Protein AF-A0A0Q9ESJ7-F1 (afdb_monomer)

Nearest PDB structures (foldseek):
  8i7o-assembly1_C7  TM=2.582E-01  e=8.173E+00  Mus musculus
  8at4-assembly1_G  TM=1.874E-01  e=4.364E+00  Xenopus laevis

Foldseek 3Di:
DFDFDADPPDPGDGDGPVVVVVVVVVLVVQLVLLVVLLVQLLVLLVLVPDDPVSNCVVCVVVPHGSPDPVSVLSVLSSVCSVLCVVLSSLAASDSVQSSLCSLDDSVLSVVCSVVSVRHRPDDSVSVCVSNVVRVVPPDDDDDDDDPDDPDDPPPPDDPPDPDDDDDDDDDPVRLVVVLVVVVVCVVVVHDDDDDPVNVCVNPVVPPVPPPD

pLDDT: mean 75.73, std 21.81, range [30.33, 98.44]

Structure (mmCIF, N/CA/C/O backbone):
data_AF-A0A0Q9ESJ7-F1
#
_entry.id   AF-A0A0Q9ESJ7-F1
#
loop_
_atom_site.group_PDB
_atom_site.id
_atom_site.type_symbol
_atom_site.label_atom_id
_atom_site.label_alt_id
_atom_site.label_comp_id
_atom_site.label_asym_id
_atom_site.label_entity_id
_atom_site.label_seq_id
_atom_site.pdbx_PDB_ins_code
_atom_site.Cartn_x
_atom_site.Cartn_y
_atom_site.Cartn_z
_atom_site.occupancy
_atom_site.B_iso_or_equiv
_atom_site.auth_seq_id
_atom_site.auth_comp_id
_atom_site.auth_asym_id
_atom_site.auth_atom_id
_atom_site.pdbx_PDB_model_num
ATOM 1 N N . MET A 1 1 ? 34.774 -22.155 -14.862 1.00 40.00 1 MET A N 1
ATOM 2 C CA . MET A 1 1 ? 34.302 -21.162 -15.851 1.00 40.00 1 MET A CA 1
ATOM 3 C C . MET A 1 1 ? 32.988 -20.607 -15.332 1.00 40.00 1 MET A C 1
ATOM 5 O O . MET A 1 1 ? 32.082 -21.403 -15.127 1.00 40.00 1 MET A O 1
ATOM 9 N N . LYS A 1 2 ? 32.898 -19.306 -15.019 1.00 46.47 2 LYS A N 1
ATOM 10 C CA . LYS A 1 2 ? 31.610 -18.681 -14.674 1.00 46.47 2 LYS A CA 1
ATOM 11 C C . LYS A 1 2 ? 30.814 -18.506 -15.967 1.00 46.47 2 LYS A C 1
ATOM 13 O O . LYS A 1 2 ? 31.358 -17.982 -16.935 1.00 46.47 2 LYS A O 1
ATOM 18 N N . ALA A 1 3 ? 29.578 -18.996 -15.993 1.00 47.06 3 ALA A N 1
ATOM 19 C CA . ALA A 1 3 ? 28.685 -18.802 -17.127 1.00 47.06 3 ALA A CA 1
ATOM 20 C C . ALA A 1 3 ? 28.380 -17.303 -17.275 1.00 47.06 3 ALA A C 1
ATOM 22 O O . ALA A 1 3 ? 28.077 -16.626 -16.293 1.00 47.06 3 ALA A O 1
ATOM 23 N N . VAL A 1 4 ? 28.507 -16.784 -18.493 1.00 45.97 4 VAL A N 1
ATOM 24 C CA . VAL A 1 4 ? 28.136 -15.411 -18.848 1.00 45.97 4 VAL A CA 1
ATOM 25 C C . VAL A 1 4 ? 26.829 -15.503 -19.622 1.00 45.97 4 VAL A C 1
ATOM 27 O O . VAL A 1 4 ? 26.758 -16.235 -20.609 1.00 45.97 4 VAL A O 1
ATOM 30 N N . ILE A 1 5 ? 25.788 -14.822 -19.145 1.00 56.81 5 ILE A N 1
ATOM 31 C CA . ILE A 1 5 ? 24.462 -14.824 -19.769 1.00 56.81 5 ILE A CA 1
ATOM 32 C C . ILE A 1 5 ? 24.303 -13.498 -20.512 1.00 56.81 5 ILE A C 1
ATOM 34 O O . ILE A 1 5 ? 24.439 -12.432 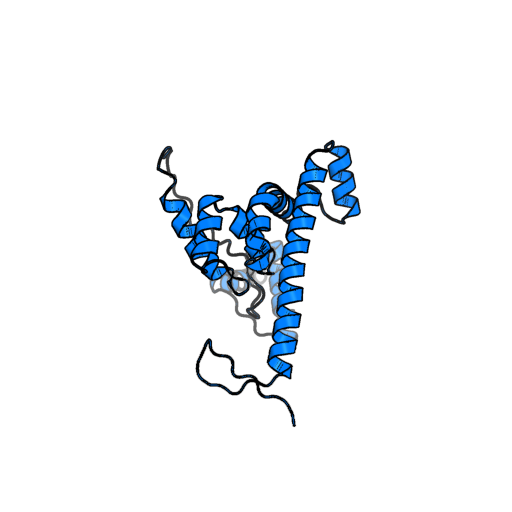-19.919 1.00 56.81 5 ILE A O 1
ATOM 38 N N . ILE A 1 6 ? 24.028 -13.562 -21.815 1.00 52.62 6 ILE A N 1
ATOM 39 C CA . ILE A 1 6 ? 23.774 -12.377 -22.641 1.00 52.62 6 ILE A CA 1
ATOM 40 C C . ILE A 1 6 ? 22.309 -11.972 -22.434 1.00 52.62 6 ILE A C 1
ATOM 42 O O . ILE A 1 6 ? 21.405 -12.706 -22.829 1.00 52.62 6 ILE A O 1
ATOM 46 N N . ASN A 1 7 ? 22.070 -10.821 -21.801 1.00 45.56 7 ASN A N 1
ATOM 47 C CA . ASN A 1 7 ? 20.733 -10.242 -21.677 1.00 45.56 7 ASN A CA 1
ATOM 48 C C . ASN A 1 7 ? 20.370 -9.539 -22.995 1.00 45.56 7 ASN A C 1
ATOM 50 O O . ASN A 1 7 ? 21.020 -8.576 -23.384 1.00 45.56 7 ASN A O 1
ATOM 54 N N . THR A 1 8 ? 19.360 -10.029 -23.712 1.00 45.97 8 THR A N 1
ATOM 55 C CA . THR A 1 8 ? 19.035 -9.571 -25.075 1.00 45.97 8 THR A CA 1
ATOM 56 C C . THR A 1 8 ? 18.075 -8.374 -25.145 1.00 45.97 8 THR A C 1
ATOM 58 O O . THR A 1 8 ? 17.588 -8.079 -26.232 1.00 45.97 8 THR A O 1
ATOM 61 N N . SER A 1 9 ? 17.774 -7.685 -24.036 1.00 54.97 9 SER A N 1
ATOM 62 C CA . SER A 1 9 ? 16.740 -6.624 -24.020 1.00 54.97 9 SER A CA 1
ATOM 63 C C . SER A 1 9 ? 17.242 -5.180 -23.895 1.00 54.97 9 SER A C 1
ATOM 65 O O . SER A 1 9 ? 16.449 -4.257 -24.047 1.00 54.97 9 SER A O 1
ATOM 67 N N . THR A 1 10 ? 18.534 -4.949 -23.686 1.00 47.38 10 THR A N 1
ATOM 68 C CA . THR A 1 10 ? 19.149 -3.607 -23.697 1.00 47.38 10 THR A CA 1
ATOM 69 C C . THR A 1 10 ? 20.640 -3.796 -23.933 1.00 47.38 10 THR A C 1
ATOM 71 O O . THR A 1 10 ? 21.163 -4.796 -23.457 1.00 47.38 10 THR A O 1
ATOM 74 N N . ASP A 1 11 ? 21.257 -2.898 -24.707 1.00 48.28 11 ASP A N 1
ATOM 75 C CA . ASP A 1 11 ? 22.658 -2.882 -25.162 1.00 48.28 11 ASP A CA 1
ATOM 76 C C . ASP A 1 11 ? 23.611 -3.905 -24.526 1.00 48.28 11 ASP A C 1
ATOM 78 O O . ASP A 1 11 ? 23.730 -3.994 -23.311 1.00 48.28 11 ASP A O 1
ATOM 82 N N . SER A 1 12 ? 24.321 -4.628 -25.399 1.00 50.16 12 SER A N 1
ATOM 83 C CA . SER A 1 12 ? 25.280 -5.713 -25.151 1.00 50.16 12 SER A CA 1
ATOM 84 C C . SER A 1 12 ? 26.315 -5.430 -24.043 1.00 50.16 12 SER A C 1
ATOM 86 O O . SER A 1 12 ? 27.505 -5.260 -24.311 1.00 50.16 12 SER A O 1
ATOM 88 N N . GLU A 1 13 ? 25.879 -5.454 -22.790 1.00 62.84 13 GLU A N 1
ATOM 89 C CA . GLU A 1 13 ? 26.706 -5.387 -21.594 1.00 62.84 13 GLU A CA 1
ATOM 90 C C . GLU A 1 13 ? 26.792 -6.800 -21.003 1.00 62.84 13 GLU A C 1
ATOM 92 O O . GLU A 1 13 ? 25.785 -7.477 -20.779 1.00 62.84 13 GLU A O 1
ATOM 97 N N . LEU A 1 14 ? 28.014 -7.303 -20.817 1.00 64.25 14 LEU A N 1
ATOM 98 C CA . LEU A 1 14 ? 28.247 -8.636 -20.264 1.00 64.25 14 LEU A CA 1
ATOM 99 C C . LEU A 1 14 ? 27.904 -8.620 -18.768 1.00 64.25 14 LEU A C 1
ATOM 101 O O . LEU A 1 14 ? 28.751 -8.313 -17.930 1.00 64.25 14 LEU A O 1
ATOM 105 N N . VAL A 1 15 ? 26.658 -8.946 -18.430 1.00 75.56 15 VAL A N 1
ATOM 106 C CA . VAL A 1 15 ? 26.200 -9.060 -17.040 1.00 75.56 15 VAL A CA 1
ATOM 107 C C . VAL A 1 15 ? 26.587 -10.435 -16.485 1.00 75.56 15 VAL A C 1
ATOM 109 O O . VAL A 1 15 ? 26.436 -11.464 -17.148 1.00 75.56 15 VAL A O 1
ATOM 112 N N . SER A 1 16 ? 27.121 -10.480 -15.261 1.00 88.19 16 SER A N 1
ATOM 113 C CA . SER A 1 16 ? 27.465 -11.752 -14.616 1.00 88.19 16 SER A CA 1
ATOM 114 C C . SER A 1 16 ? 26.204 -12.551 -14.264 1.00 88.19 16 SER A C 1
ATOM 116 O O . SER A 1 16 ? 25.179 -11.975 -13.895 1.00 88.19 16 SER A O 1
ATOM 118 N N . ALA A 1 17 ? 26.279 -13.886 -14.334 1.00 87.94 17 ALA A N 1
ATOM 119 C CA . ALA A 1 17 ? 25.164 -14.751 -13.934 1.00 87.94 17 ALA A CA 1
ATOM 120 C C . ALA A 1 17 ? 24.699 -14.473 -12.492 1.00 87.94 17 ALA A C 1
ATOM 122 O O . ALA A 1 17 ? 23.499 -14.419 -12.244 1.00 87.94 17 ALA A O 1
ATOM 123 N N . ASP A 1 18 ? 25.641 -14.192 -11.585 1.00 89.19 18 ASP A N 1
ATOM 124 C CA . ASP A 1 18 ? 25.361 -13.854 -10.185 1.00 89.19 18 ASP A CA 1
ATOM 125 C C . ASP A 1 18 ? 24.462 -12.602 -10.066 1.00 89.19 18 ASP A C 1
ATOM 127 O O . ASP A 1 18 ? 23.536 -12.569 -9.260 1.00 89.19 18 ASP A O 1
ATOM 131 N N . VAL A 1 19 ? 24.691 -11.568 -10.890 1.00 88.31 19 VAL A N 1
ATOM 132 C CA . VAL A 1 19 ? 23.865 -10.344 -10.884 1.00 88.31 19 VAL A CA 1
ATOM 133 C C . VAL A 1 19 ? 22.456 -10.625 -11.403 1.00 88.31 19 VAL A C 1
ATOM 135 O O . VAL A 1 19 ? 21.489 -10.099 -10.854 1.00 88.31 19 VAL A O 1
ATOM 138 N N . VAL A 1 20 ? 22.324 -11.470 -12.430 1.00 89.25 20 VAL A N 1
ATOM 139 C CA . VAL A 1 20 ? 21.013 -11.880 -12.959 1.00 89.25 20 VAL A CA 1
ATOM 140 C C . VAL A 1 20 ? 20.228 -12.672 -11.909 1.00 89.25 20 VAL A C 1
ATOM 142 O O . VAL A 1 20 ? 19.049 -12.397 -11.693 1.00 89.25 20 VAL A O 1
ATOM 145 N N . GLU A 1 21 ? 20.875 -13.615 -11.222 1.00 92.25 21 GLU A N 1
ATOM 146 C CA . GLU A 1 21 ? 20.255 -14.422 -10.166 1.00 92.25 21 GLU A CA 1
ATOM 147 C C . GLU A 1 21 ? 19.770 -13.554 -8.996 1.00 92.25 21 GLU A C 1
ATOM 149 O O . GLU A 1 21 ? 18.589 -13.597 -8.646 1.00 92.25 21 GLU A O 1
ATOM 154 N N . LEU A 1 22 ? 20.639 -12.690 -8.466 1.00 92.75 22 LEU A N 1
ATOM 155 C CA . LEU A 1 22 ? 20.295 -11.776 -7.372 1.00 92.75 22 LEU A CA 1
ATOM 156 C C . LEU A 1 22 ? 19.196 -10.780 -7.767 1.00 92.75 22 LEU A C 1
ATOM 158 O O . LEU A 1 22 ? 18.330 -10.453 -6.955 1.00 92.75 22 LEU A O 1
ATOM 162 N N . SER A 1 23 ? 19.194 -10.303 -9.016 1.00 90.62 23 SER A N 1
ATOM 163 C CA . SER A 1 23 ? 18.134 -9.423 -9.521 1.00 90.62 23 SER A CA 1
ATOM 164 C C . SER A 1 23 ? 16.779 -10.135 -9.555 1.00 90.62 23 SER A C 1
ATOM 166 O O . SER A 1 23 ? 15.773 -9.578 -9.111 1.00 90.62 23 SER A O 1
ATOM 168 N N . ASN A 1 24 ? 16.747 -11.387 -10.017 1.00 91.19 24 ASN A N 1
ATOM 169 C CA . ASN A 1 24 ? 15.529 -12.196 -10.036 1.00 91.19 24 ASN A CA 1
ATOM 170 C C . ASN A 1 24 ? 15.014 -12.493 -8.621 1.00 91.19 24 ASN A C 1
ATOM 172 O O . ASN A 1 24 ? 13.808 -12.405 -8.367 1.00 91.19 24 ASN A O 1
ATOM 176 N N . GLU A 1 25 ? 15.916 -12.800 -7.688 1.00 94.44 25 GLU A N 1
ATOM 177 C CA . GLU A 1 25 ? 15.570 -13.008 -6.282 1.00 94.44 25 GLU A CA 1
ATOM 178 C C . GLU A 1 25 ? 14.970 -11.735 -5.663 1.00 94.44 25 GLU A C 1
ATOM 180 O O . GLU A 1 25 ? 13.888 -11.775 -5.066 1.00 94.44 25 GLU A O 1
ATOM 185 N N . PHE A 1 26 ? 15.602 -10.580 -5.885 1.00 93.69 26 PHE A N 1
ATOM 186 C CA . PHE A 1 26 ? 15.086 -9.291 -5.427 1.00 93.69 26 PHE A CA 1
ATOM 187 C C . PHE A 1 26 ? 13.689 -8.995 -5.990 1.00 93.69 26 PHE A C 1
ATOM 189 O O . PHE A 1 26 ? 12.777 -8.644 -5.237 1.00 93.69 26 PHE A O 1
ATOM 196 N N . ASN A 1 27 ? 13.494 -9.175 -7.299 1.00 91.19 27 ASN A N 1
ATOM 197 C CA . ASN A 1 27 ? 12.206 -8.935 -7.953 1.00 91.19 27 ASN A CA 1
ATOM 198 C C . ASN A 1 27 ? 11.109 -9.867 -7.415 1.00 91.19 27 ASN A C 1
ATOM 200 O O . ASN A 1 27 ? 9.973 -9.434 -7.217 1.00 91.19 27 ASN A O 1
ATOM 204 N N . THR A 1 28 ? 11.459 -11.109 -7.072 1.00 94.00 28 THR A N 1
ATOM 205 C CA . THR A 1 28 ? 10.540 -12.049 -6.414 1.00 94.00 28 THR A CA 1
ATOM 206 C C . THR A 1 28 ? 10.087 -11.527 -5.048 1.00 94.00 28 THR A C 1
ATOM 208 O O . THR A 1 28 ? 8.900 -11.579 -4.718 1.00 94.00 28 THR A O 1
ATOM 211 N N . PHE A 1 29 ? 11.000 -10.990 -4.233 1.00 95.62 29 PHE A N 1
ATOM 212 C CA . PHE A 1 29 ? 10.633 -10.386 -2.947 1.00 95.62 29 PHE A CA 1
ATOM 213 C C . PHE A 1 29 ? 9.827 -9.094 -3.107 1.00 95.62 29 PHE A C 1
ATOM 215 O O . PHE A 1 29 ? 8.902 -8.847 -2.327 1.00 95.62 29 PHE A O 1
ATOM 222 N N . ALA A 1 30 ? 10.126 -8.290 -4.127 1.00 93.31 30 ALA A N 1
ATOM 223 C CA . ALA A 1 30 ? 9.351 -7.098 -4.447 1.00 93.31 30 ALA A CA 1
ATOM 224 C C . ALA A 1 30 ? 7.894 -7.454 -4.794 1.00 93.31 30 ALA A C 1
ATOM 226 O O . ALA A 1 30 ? 6.973 -6.850 -4.239 1.00 93.31 30 ALA A O 1
ATOM 227 N N . GLN A 1 31 ? 7.677 -8.487 -5.614 1.00 94.06 31 GLN A N 1
ATOM 228 C CA . GLN A 1 31 ? 6.340 -8.997 -5.927 1.00 94.06 31 GLN A CA 1
ATOM 229 C C . GLN A 1 31 ? 5.619 -9.511 -4.671 1.00 94.06 31 GLN A C 1
ATOM 231 O O . GLN A 1 31 ? 4.498 -9.089 -4.385 1.00 94.06 31 GLN A O 1
ATOM 236 N N . LYS A 1 32 ? 6.278 -10.348 -3.856 1.00 96.31 32 LYS A N 1
ATOM 237 C CA . LYS A 1 32 ? 5.712 -10.842 -2.583 1.00 96.31 32 LYS A CA 1
ATOM 238 C C . LYS A 1 32 ? 5.341 -9.707 -1.628 1.00 96.31 32 LYS A C 1
ATOM 240 O O . LYS A 1 32 ? 4.375 -9.812 -0.869 1.00 96.31 32 LYS A O 1
ATOM 245 N N . THR A 1 33 ? 6.094 -8.610 -1.657 1.00 96.62 33 THR A N 1
ATOM 246 C CA . THR A 1 33 ? 5.781 -7.406 -0.881 1.00 96.62 33 THR A CA 1
ATOM 247 C C . THR A 1 33 ? 4.480 -6.771 -1.369 1.00 96.62 33 THR A C 1
ATOM 249 O O . THR A 1 33 ? 3.614 -6.465 -0.548 1.00 96.62 33 THR A O 1
ATOM 252 N N . ALA A 1 34 ? 4.296 -6.629 -2.686 1.00 96.25 34 ALA A N 1
ATOM 253 C CA . ALA A 1 34 ? 3.046 -6.130 -3.257 1.00 96.25 34 ALA A CA 1
ATOM 254 C C . ALA A 1 34 ? 1.853 -7.035 -2.893 1.00 96.25 34 ALA A C 1
ATOM 256 O O . ALA A 1 34 ? 0.843 -6.536 -2.394 1.00 96.25 34 ALA A O 1
ATOM 257 N N . GLU A 1 35 ? 1.993 -8.357 -3.036 1.00 97.25 35 GLU A N 1
ATOM 258 C CA . GLU A 1 35 ? 0.989 -9.352 -2.616 1.00 97.25 35 GLU A CA 1
ATOM 259 C C . GLU A 1 35 ? 0.609 -9.197 -1.139 1.00 97.25 35 GLU A C 1
ATOM 261 O O . GLU A 1 35 ? -0.573 -9.143 -0.788 1.00 97.25 35 GLU A O 1
ATOM 266 N N . SER A 1 36 ? 1.611 -9.059 -0.270 1.00 98.00 36 SER A N 1
ATOM 267 C CA . SER A 1 36 ? 1.410 -8.895 1.171 1.00 98.00 36 SER A CA 1
ATOM 268 C C . SER A 1 36 ? 0.658 -7.605 1.496 1.00 98.00 36 SER A C 1
ATOM 270 O O . SER A 1 36 ? -0.265 -7.618 2.310 1.00 98.00 36 SER A O 1
ATOM 272 N N . ILE A 1 37 ? 0.984 -6.496 0.825 1.00 97.88 37 ILE A N 1
ATOM 273 C CA . ILE A 1 37 ? 0.274 -5.220 0.988 1.00 97.88 37 ILE A CA 1
ATOM 274 C C . ILE A 1 37 ? -1.194 -5.355 0.565 1.00 97.88 37 ILE A C 1
ATOM 276 O O . ILE A 1 37 ? -2.084 -4.881 1.278 1.00 97.88 37 ILE A O 1
ATOM 280 N N . LEU A 1 38 ? -1.469 -6.027 -0.559 1.00 98.12 38 LEU A N 1
ATOM 281 C CA . LEU A 1 38 ? -2.839 -6.298 -1.001 1.00 98.12 38 LEU A CA 1
ATOM 282 C C . LEU A 1 38 ? -3.599 -7.154 0.023 1.00 98.12 38 LEU A C 1
ATOM 284 O O . LEU A 1 38 ? -4.737 -6.829 0.370 1.00 98.12 38 LEU A O 1
ATOM 288 N N . ALA A 1 39 ? -2.972 -8.206 0.553 1.00 98.19 39 ALA A N 1
ATOM 289 C CA . ALA A 1 39 ? -3.564 -9.085 1.561 1.00 98.19 39 ALA A CA 1
ATOM 290 C C . ALA A 1 39 ? -3.842 -8.358 2.890 1.00 98.19 39 ALA A C 1
ATOM 292 O O . ALA A 1 39 ? -4.907 -8.542 3.490 1.00 98.19 39 ALA A O 1
ATOM 293 N N . MET A 1 40 ? -2.934 -7.481 3.330 1.00 98.00 40 MET A N 1
ATOM 294 C CA . MET A 1 40 ? -3.157 -6.596 4.477 1.00 98.00 40 MET A CA 1
ATOM 295 C C . MET A 1 40 ? -4.363 -5.684 4.237 1.00 98.00 40 MET A C 1
ATOM 297 O O . MET A 1 40 ? -5.249 -5.597 5.088 1.00 98.00 40 MET A O 1
ATOM 301 N N . GLY A 1 41 ? -4.439 -5.050 3.063 1.00 98.00 41 GLY A N 1
ATOM 302 C CA . GLY A 1 41 ? -5.573 -4.208 2.687 1.00 98.00 41 GLY A CA 1
ATOM 303 C C . GLY A 1 41 ? -6.897 -4.972 2.699 1.00 98.00 41 GLY A C 1
ATOM 304 O O . GLY A 1 41 ? -7.871 -4.526 3.309 1.00 98.00 41 GLY A O 1
ATOM 305 N N . LEU A 1 42 ? -6.929 -6.164 2.096 1.00 98.31 42 LEU A N 1
ATOM 306 C CA . LEU A 1 42 ? -8.102 -7.041 2.094 1.00 98.31 42 LEU A CA 1
ATOM 307 C C . LEU A 1 42 ? -8.523 -7.434 3.516 1.00 98.31 42 LEU A C 1
ATOM 309 O O . LEU A 1 42 ? -9.715 -7.459 3.820 1.00 98.31 42 LEU A O 1
ATOM 313 N N . THR A 1 43 ? -7.562 -7.710 4.397 1.00 98.44 43 THR A N 1
ATOM 314 C CA . THR A 1 43 ? -7.823 -8.035 5.807 1.00 98.44 43 THR A CA 1
ATOM 315 C C . THR A 1 43 ? -8.485 -6.865 6.530 1.00 98.44 43 THR A C 1
ATOM 317 O O . THR A 1 43 ? -9.512 -7.056 7.179 1.00 98.44 43 THR A O 1
ATOM 320 N N . VAL A 1 44 ? -7.978 -5.640 6.349 1.00 98.19 44 VAL A N 1
ATOM 321 C CA . VAL A 1 44 ? -8.599 -4.425 6.907 1.00 98.19 44 VAL A CA 1
ATOM 322 C C . VAL A 1 44 ? -10.007 -4.217 6.343 1.00 98.19 44 VAL A C 1
ATOM 324 O O . VAL A 1 44 ? -10.937 -3.945 7.100 1.00 98.19 44 VAL A O 1
ATOM 327 N N . ALA A 1 45 ? -10.203 -4.397 5.034 1.00 97.88 45 ALA A N 1
ATOM 328 C CA . ALA A 1 45 ? -11.517 -4.261 4.405 1.00 97.88 45 ALA A CA 1
ATOM 329 C C . ALA A 1 45 ? -12.528 -5.312 4.903 1.00 97.88 45 ALA A C 1
ATOM 331 O O . ALA A 1 45 ? -13.706 -4.995 5.063 1.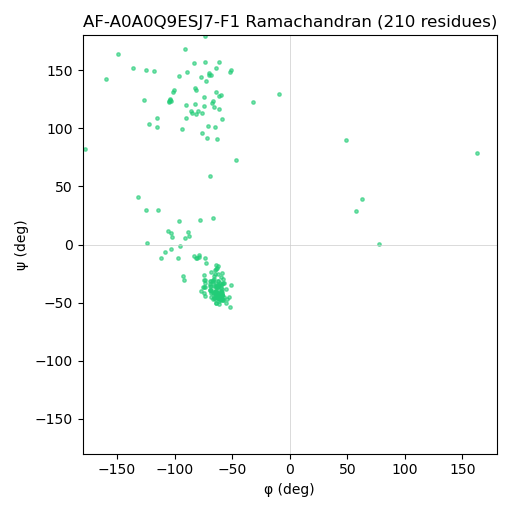00 97.88 45 ALA A O 1
ATOM 332 N N . LYS A 1 46 ? -12.083 -6.545 5.185 1.00 98.06 46 LYS A N 1
ATOM 333 C CA . LYS A 1 46 ? -12.904 -7.586 5.824 1.00 98.06 46 LYS A CA 1
ATOM 334 C C . LYS A 1 46 ? -13.246 -7.214 7.265 1.00 98.06 46 LYS A C 1
ATOM 336 O O . LYS A 1 46 ? -14.415 -7.275 7.629 1.00 98.06 46 LYS A O 1
ATOM 341 N N . ALA A 1 47 ? -12.265 -6.766 8.051 1.00 98.06 47 ALA A N 1
ATOM 342 C CA . ALA A 1 47 ? -12.483 -6.323 9.427 1.00 98.06 47 ALA A CA 1
ATOM 343 C C . ALA A 1 47 ? -13.474 -5.151 9.502 1.00 98.06 47 ALA A C 1
ATOM 345 O O . ALA A 1 47 ? -14.296 -5.095 10.409 1.00 98.06 47 ALA A O 1
ATOM 346 N N . LYS A 1 48 ? -13.465 -4.249 8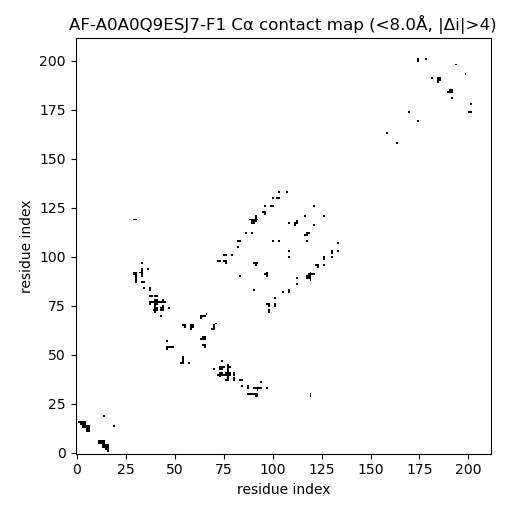.512 1.00 96.31 48 LYS A N 1
ATOM 347 C CA . LYS A 1 48 ? -14.402 -3.117 8.433 1.00 96.31 48 LYS A CA 1
ATOM 348 C C . LYS A 1 48 ? -15.872 -3.532 8.273 1.00 96.31 48 LYS A C 1
ATOM 350 O O . LYS A 1 48 ? -16.752 -2.714 8.512 1.00 96.31 48 LYS A O 1
ATOM 355 N N . ARG A 1 49 ? -16.144 -4.777 7.858 1.00 96.56 49 ARG A N 1
ATOM 356 C CA . ARG A 1 49 ? -17.505 -5.341 7.755 1.00 96.56 49 ARG A CA 1
ATOM 357 C C . ARG A 1 49 ? -18.033 -5.880 9.087 1.00 96.56 49 ARG A C 1
ATOM 359 O O . ARG A 1 49 ? -19.203 -6.244 9.153 1.00 96.56 49 ARG A O 1
ATOM 366 N N . LEU A 1 50 ? -17.183 -5.974 10.108 1.00 96.69 50 LEU A N 1
ATOM 367 C CA . LEU A 1 50 ? -17.595 -6.325 11.465 1.00 96.69 50 LEU A CA 1
ATOM 368 C C . LEU A 1 50 ? -18.336 -5.151 12.121 1.00 96.69 50 LEU A C 1
ATOM 370 O O . LEU A 1 50 ? -18.489 -4.076 11.535 1.00 96.69 50 LEU A O 1
ATOM 374 N N . SER A 1 51 ? -18.786 -5.349 13.361 1.00 97.88 51 SER A N 1
ATOM 375 C CA . SER A 1 51 ? -19.330 -4.252 14.158 1.00 97.88 51 SER A CA 1
ATOM 376 C C . SER A 1 51 ? -18.269 -3.166 14.400 1.00 97.88 51 SER A C 1
ATOM 378 O O . SER A 1 51 ? -17.064 -3.428 14.359 1.00 97.88 51 SER A O 1
ATOM 380 N N . ALA A 1 52 ? -18.699 -1.935 14.690 1.00 96.94 52 ALA A N 1
ATOM 381 C CA . ALA A 1 52 ? -17.773 -0.835 14.971 1.00 96.94 52 ALA A CA 1
ATOM 382 C C . ALA A 1 52 ? -16.844 -1.139 16.165 1.00 96.94 52 ALA A C 1
ATOM 384 O O . ALA A 1 52 ? -15.653 -0.839 16.101 1.00 96.94 52 ALA A O 1
ATOM 385 N N . SER A 1 53 ? -17.372 -1.796 17.205 1.00 97.75 53 SER A N 1
ATOM 386 C CA . SER A 1 53 ? -16.612 -2.206 18.395 1.00 97.75 53 SER A CA 1
ATOM 387 C C . SER A 1 53 ? -15.564 -3.279 18.076 1.00 97.75 53 SER A C 1
ATOM 389 O O . SER A 1 53 ? -14.428 -3.211 18.555 1.00 97.75 53 SER A O 1
ATOM 391 N N . ASP A 1 54 ? -15.915 -4.260 17.241 1.00 98.31 54 ASP A N 1
ATOM 392 C CA . ASP A 1 54 ? -14.980 -5.313 16.829 1.00 98.31 54 ASP A CA 1
ATOM 393 C C . ASP A 1 54 ? -13.893 -4.753 15.914 1.00 98.31 54 ASP A C 1
ATOM 395 O O . ASP A 1 54 ? -12.725 -5.112 16.045 1.00 98.31 54 ASP A O 1
ATOM 399 N N . PHE A 1 55 ? -14.254 -3.830 15.017 1.00 98.31 55 PHE A N 1
ATOM 400 C CA . PHE A 1 55 ? -13.287 -3.145 14.167 1.00 98.31 55 PHE A CA 1
ATOM 401 C C . PHE A 1 55 ? -12.300 -2.308 14.990 1.00 98.31 55 PHE A C 1
ATOM 403 O O . PHE A 1 55 ? -11.098 -2.340 14.731 1.00 98.31 55 PHE A O 1
ATOM 410 N N . GLU A 1 56 ? -12.778 -1.595 16.010 1.00 98.06 56 GLU A N 1
ATOM 411 C CA . GLU A 1 56 ? -11.911 -0.851 16.924 1.00 98.06 56 GLU A CA 1
ATOM 412 C C . GLU A 1 56 ? -10.961 -1.785 17.688 1.00 98.06 56 GLU A C 1
ATOM 414 O O . GLU A 1 56 ? -9.762 -1.514 17.787 1.00 98.06 56 GLU A O 1
ATOM 419 N N . THR A 1 57 ? -11.470 -2.923 18.165 1.00 98.31 57 THR A N 1
ATOM 420 C CA . THR A 1 57 ? -10.660 -3.958 18.825 1.00 98.31 57 THR A CA 1
ATOM 421 C C . THR A 1 57 ? -9.600 -4.525 17.882 1.00 98.31 57 THR A C 1
ATOM 423 O O . THR A 1 57 ? -8.429 -4.610 18.254 1.00 98.31 57 THR A O 1
ATOM 426 N N . PHE A 1 58 ? -9.975 -4.846 16.642 1.00 98.38 58 PHE A N 1
ATOM 427 C CA . PHE A 1 58 ? -9.046 -5.274 15.599 1.00 98.38 58 PHE A CA 1
ATOM 428 C C . PHE A 1 58 ? -7.926 -4.247 15.396 1.00 98.38 58 PHE A C 1
ATOM 430 O O . PHE A 1 58 ? -6.753 -4.613 15.461 1.00 98.38 58 PHE A O 1
ATOM 437 N N . CYS A 1 59 ? -8.266 -2.965 15.220 1.00 97.94 59 CYS A N 1
ATOM 438 C CA . CYS A 1 59 ? -7.290 -1.891 15.036 1.00 97.94 59 CYS A CA 1
ATOM 439 C C . CYS A 1 59 ? -6.318 -1.781 16.224 1.00 97.94 59 CYS A C 1
ATOM 441 O O . CYS A 1 59 ? -5.104 -1.723 16.014 1.00 97.94 59 CYS A O 1
ATOM 443 N N . LYS A 1 60 ? -6.816 -1.870 17.464 1.00 97.88 60 LYS A N 1
ATOM 444 C CA . LYS A 1 60 ? -5.973 -1.886 18.673 1.00 97.88 60 LYS A CA 1
ATOM 445 C C . LYS A 1 60 ? -5.001 -3.070 18.690 1.00 97.88 60 LYS A C 1
ATOM 447 O O . LYS A 1 60 ? -3.828 -2.884 19.018 1.00 97.88 60 LYS A O 1
ATOM 452 N N . LEU A 1 61 ? -5.451 -4.266 18.300 1.00 97.94 61 LEU A N 1
ATOM 453 C CA . LEU A 1 61 ? -4.606 -5.468 18.244 1.00 97.94 61 LEU A CA 1
ATOM 454 C C . LEU A 1 61 ? -3.468 -5.339 17.224 1.00 97.94 61 LEU A C 1
ATOM 456 O O . LEU A 1 61 ? -2.358 -5.792 17.495 1.00 97.94 61 LEU A O 1
ATOM 460 N N . ILE A 1 62 ? -3.711 -4.667 16.095 1.00 96.31 62 ILE A N 1
ATOM 461 C CA . ILE A 1 62 ? -2.677 -4.388 15.086 1.00 96.31 62 ILE A CA 1
ATOM 462 C C . ILE A 1 62 ? -1.899 -3.087 15.345 1.00 96.31 62 ILE A C 1
ATOM 464 O O . ILE A 1 62 ? -1.079 -2.705 14.516 1.00 96.31 62 ILE A O 1
ATOM 468 N N . ARG A 1 63 ? -2.116 -2.433 16.497 1.00 97.00 63 ARG A N 1
ATOM 469 C CA . ARG A 1 63 ? -1.437 -1.195 16.930 1.00 97.00 63 ARG A CA 1
ATOM 470 C C . ARG A 1 63 ? -1.698 0.017 16.025 1.00 97.00 63 ARG A C 1
ATOM 472 O O . ARG A 1 63 ? -0.803 0.825 15.794 1.00 97.00 63 ARG A O 1
ATOM 479 N N . TYR A 1 64 ? -2.933 0.161 15.550 1.00 97.00 64 TYR A N 1
ATOM 480 C CA . TYR A 1 64 ? -3.398 1.331 14.805 1.00 97.00 64 TYR A CA 1
ATOM 481 C C . TYR A 1 64 ? -4.636 1.952 15.452 1.00 97.00 64 TYR A C 1
ATOM 483 O O . TYR A 1 64 ? -5.492 1.246 15.980 1.00 97.00 64 TYR A O 1
ATOM 491 N N . GLU A 1 65 ? -4.786 3.267 15.301 1.00 95.88 65 GLU A N 1
ATOM 492 C CA . GLU A 1 65 ? -6.072 3.928 15.533 1.00 95.88 65 GLU A CA 1
ATOM 493 C C . GLU A 1 65 ? -7.047 3.592 14.397 1.00 95.88 65 GLU A C 1
ATOM 495 O O . GLU A 1 65 ? -6.661 3.537 13.218 1.00 95.88 65 GLU A O 1
ATOM 500 N N . SER A 1 66 ? -8.317 3.372 14.744 1.00 94.75 66 SER A N 1
ATOM 501 C CA . SER A 1 66 ? -9.366 2.939 13.806 1.00 94.75 66 SER A CA 1
ATOM 502 C C . SER A 1 66 ? -9.689 3.982 12.729 1.00 94.75 66 SER A C 1
ATOM 504 O O . SER A 1 66 ? -10.164 3.640 11.641 1.00 94.75 66 SER A O 1
ATOM 506 N N . ASP A 1 67 ? -9.373 5.246 13.000 1.00 93.56 67 ASP A N 1
ATOM 507 C CA . ASP A 1 67 ? -9.484 6.389 12.102 1.00 93.56 67 ASP A CA 1
ATOM 508 C C . ASP A 1 67 ? -8.118 6.861 11.570 1.00 93.56 67 ASP A C 1
ATOM 510 O O . ASP A 1 67 ? -8.019 7.919 10.943 1.00 93.56 67 ASP A O 1
ATOM 514 N N . SER A 1 68 ? -7.044 6.093 11.766 1.00 96.31 68 SER A N 1
ATOM 515 C CA . SER A 1 68 ? -5.725 6.479 11.269 1.00 96.31 68 SER A CA 1
ATOM 516 C C . SER A 1 68 ? -5.687 6.542 9.739 1.00 96.31 68 SER A C 1
ATOM 518 O O . SER A 1 68 ? -6.391 5.833 9.010 1.00 96.31 68 SER A O 1
ATOM 520 N N . SER A 1 69 ? -4.803 7.394 9.212 1.00 95.56 69 SER A N 1
ATOM 521 C CA . SER A 1 69 ? -4.618 7.513 7.762 1.00 95.56 69 SER A CA 1
ATOM 522 C C . SER A 1 69 ? -4.155 6.202 7.118 1.00 95.56 69 SER A C 1
ATOM 524 O O . SER A 1 69 ? -4.552 5.915 5.990 1.00 95.56 69 SER A O 1
ATOM 526 N N . ALA A 1 70 ? -3.364 5.397 7.830 1.00 95.81 70 ALA A N 1
ATOM 527 C CA . ALA A 1 70 ? -2.898 4.097 7.367 1.00 95.81 70 ALA A CA 1
ATOM 528 C C . ALA A 1 70 ? -4.056 3.105 7.198 1.00 95.81 70 ALA A C 1
ATOM 530 O O . ALA A 1 70 ? -4.185 2.508 6.131 1.00 95.81 70 ALA A O 1
ATOM 531 N N . ILE A 1 71 ? -4.950 3.009 8.188 1.00 97.44 71 ILE A N 1
ATOM 532 C CA . ILE A 1 71 ? -6.133 2.142 8.120 1.00 97.44 71 ILE A CA 1
ATOM 533 C C . ILE A 1 71 ? -7.049 2.545 6.966 1.00 97.44 71 ILE A C 1
ATOM 535 O O . ILE A 1 71 ? -7.445 1.686 6.181 1.00 97.44 71 ILE A O 1
ATOM 539 N N . ARG A 1 72 ? -7.306 3.846 6.777 1.00 96.56 72 ARG A N 1
ATOM 540 C CA . ARG A 1 72 ? -8.100 4.330 5.630 1.00 96.56 72 ARG A CA 1
ATOM 541 C C . ARG A 1 72 ? -7.482 3.951 4.281 1.00 96.56 72 ARG A C 1
ATOM 543 O O . ARG A 1 72 ? -8.203 3.587 3.354 1.00 96.56 72 ARG A O 1
ATOM 550 N N . LYS A 1 73 ? -6.155 4.045 4.154 1.00 96.75 73 LYS A N 1
ATOM 551 C CA . LYS A 1 73 ? -5.434 3.686 2.922 1.00 96.75 73 LYS A CA 1
ATOM 552 C C . LYS A 1 73 ? -5.475 2.180 2.662 1.00 96.75 73 LYS A C 1
ATOM 554 O O . LYS A 1 73 ? -5.769 1.774 1.542 1.00 96.75 73 LYS A O 1
ATOM 559 N N . LEU A 1 74 ? -5.236 1.363 3.689 1.00 97.44 74 LEU A N 1
ATOM 560 C CA . LEU A 1 74 ? -5.334 -0.097 3.602 1.00 97.44 74 LEU A CA 1
ATOM 561 C C . LEU A 1 74 ? -6.755 -0.547 3.252 1.00 97.44 74 LEU A C 1
ATOM 563 O O . LEU A 1 74 ? -6.927 -1.416 2.404 1.00 97.44 74 LEU A O 1
ATOM 567 N N . GLU A 1 75 ? -7.775 0.087 3.830 1.00 97.19 75 GLU A N 1
ATOM 568 C CA . GLU A 1 75 ? -9.172 -0.175 3.483 1.00 97.19 75 GLU A CA 1
ATOM 569 C C . GLU A 1 75 ? -9.445 0.094 1.993 1.00 97.19 75 GLU A C 1
ATOM 571 O O . GLU A 1 75 ? -10.090 -0.720 1.330 1.00 97.19 75 GLU A O 1
ATOM 576 N N . GLN A 1 76 ? -8.939 1.205 1.438 1.00 96.56 76 GLN A N 1
ATOM 577 C CA . GLN A 1 76 ? -9.072 1.500 0.005 1.00 96.56 76 GLN A CA 1
ATOM 578 C C . GLN A 1 76 ? -8.369 0.460 -0.870 1.00 96.56 76 GLN A C 1
ATOM 580 O O . GLN A 1 76 ? -8.964 0.003 -1.845 1.00 96.56 76 GLN A O 1
ATOM 585 N N . ILE A 1 77 ? -7.157 0.037 -0.496 1.00 97.44 77 ILE A N 1
ATOM 586 C CA . ILE A 1 77 ? -6.443 -1.048 -1.185 1.00 97.44 77 ILE A CA 1
ATOM 587 C C . ILE A 1 77 ? -7.280 -2.332 -1.162 1.00 97.44 77 ILE A C 1
ATOM 589 O O . ILE A 1 77 ? -7.501 -2.942 -2.205 1.00 97.44 77 ILE A O 1
ATOM 593 N N . GLY A 1 78 ? -7.820 -2.710 -0.001 1.00 97.38 78 GLY A N 1
ATOM 594 C CA . GLY A 1 78 ? -8.645 -3.908 0.141 1.00 97.38 78 GLY A CA 1
ATOM 595 C C . GLY A 1 78 ? -9.931 -3.882 -0.682 1.00 97.38 78 GLY A C 1
ATOM 596 O O . GLY A 1 78 ? -10.314 -4.902 -1.247 1.00 97.38 78 GLY A O 1
ATOM 597 N N . LYS A 1 79 ? -10.578 -2.717 -0.817 1.00 96.38 79 LYS A N 1
ATOM 598 C CA . LYS A 1 79 ? -11.753 -2.543 -1.694 1.00 96.38 79 LYS A CA 1
ATOM 599 C C . LYS A 1 79 ? -11.425 -2.733 -3.177 1.00 96.38 79 LYS A C 1
ATOM 601 O O . LYS A 1 79 ? -12.317 -3.054 -3.954 1.00 96.38 79 LYS A O 1
ATOM 606 N N . ARG A 1 80 ? -10.168 -2.514 -3.569 1.00 95.94 80 ARG A N 1
ATOM 607 C CA . ARG A 1 80 ? -9.667 -2.650 -4.945 1.00 95.94 80 ARG A CA 1
ATOM 608 C C . ARG A 1 80 ? -8.873 -3.946 -5.155 1.00 95.94 80 ARG A C 1
ATOM 610 O O . ARG A 1 80 ? -8.253 -4.093 -6.205 1.00 95.94 80 ARG A O 1
ATOM 617 N N . TYR A 1 81 ? -8.899 -4.872 -4.191 1.00 96.88 81 TYR A N 1
ATOM 618 C CA . TYR A 1 81 ? -8.073 -6.082 -4.193 1.00 96.88 81 TYR A CA 1
ATOM 619 C C . TYR A 1 81 ? -8.186 -6.864 -5.504 1.00 96.88 81 TYR A C 1
ATOM 621 O O . TYR A 1 81 ? -7.173 -7.070 -6.157 1.00 96.88 81 TYR A O 1
ATOM 629 N N . ASP A 1 82 ? -9.399 -7.212 -5.944 1.00 95.12 82 ASP A N 1
ATOM 630 C CA . ASP A 1 82 ? -9.593 -8.040 -7.144 1.00 95.12 82 ASP A CA 1
ATOM 631 C C . ASP A 1 82 ? -9.071 -7.375 -8.428 1.00 95.12 82 ASP A C 1
ATOM 633 O O . ASP A 1 82 ? -8.632 -8.059 -9.349 1.00 95.12 82 ASP A O 1
ATOM 637 N N . ALA A 1 83 ? -9.116 -6.041 -8.506 1.00 94.38 83 ALA A N 1
ATOM 638 C CA . ALA A 1 83 ? -8.608 -5.287 -9.652 1.00 94.38 83 ALA A CA 1
ATOM 639 C C . ALA A 1 83 ? -7.081 -5.227 -9.677 1.00 94.38 83 ALA A C 1
ATOM 641 O O . ALA A 1 83 ? -6.471 -5.389 -10.729 1.00 94.38 83 ALA A O 1
ATOM 642 N N . LEU A 1 84 ? -6.461 -5.026 -8.515 1.00 95.50 84 LEU A N 1
ATOM 643 C CA . LEU A 1 84 ? -5.008 -4.944 -8.391 1.00 95.50 84 LEU A CA 1
ATOM 644 C C . LEU A 1 84 ? -4.350 -6.326 -8.455 1.00 95.50 84 LEU A C 1
ATOM 646 O O . LEU A 1 84 ? -3.320 -6.490 -9.099 1.00 95.50 84 LEU A O 1
ATOM 650 N N . HIS A 1 85 ? -4.963 -7.332 -7.832 1.00 95.69 85 HIS A N 1
ATOM 651 C CA . HIS A 1 85 ? -4.426 -8.689 -7.751 1.00 95.69 85 HIS A CA 1
ATOM 652 C C . HIS A 1 85 ? -4.349 -9.380 -9.121 1.00 95.69 85 HIS A C 1
ATOM 654 O O . HIS A 1 85 ? -3.484 -10.224 -9.334 1.00 95.69 85 HIS A O 1
ATOM 660 N N . ARG A 1 86 ? -5.205 -8.993 -10.078 1.00 95.00 86 ARG 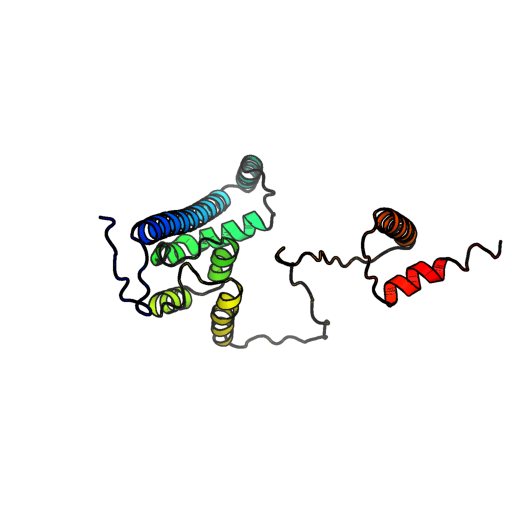A N 1
ATOM 661 C CA . ARG A 1 86 ? -5.128 -9.450 -11.479 1.00 95.00 86 ARG A CA 1
ATOM 662 C C . ARG A 1 86 ? -3.797 -9.116 -12.164 1.00 95.00 86 ARG A C 1
ATOM 664 O O . ARG A 1 86 ? -3.439 -9.803 -13.112 1.00 95.00 86 ARG A O 1
ATOM 671 N N . HIS A 1 87 ? -3.090 -8.092 -11.687 1.00 94.88 87 HIS A N 1
ATOM 672 C CA . HIS A 1 87 ? -1.842 -7.583 -12.268 1.00 94.88 87 HIS A CA 1
ATOM 673 C C . HIS A 1 87 ? -0.709 -7.548 -11.240 1.00 94.88 87 HIS A C 1
ATOM 675 O O . HIS A 1 87 ? 0.135 -6.653 -11.277 1.00 94.88 87 HIS A O 1
ATOM 681 N N . VAL A 1 88 ? -0.731 -8.457 -10.261 1.00 93.62 88 VAL A N 1
ATOM 682 C CA . VAL A 1 88 ? 0.151 -8.396 -9.087 1.00 93.62 88 VAL A CA 1
ATOM 683 C C . VAL A 1 88 ? 1.642 -8.486 -9.429 1.00 93.62 88 VAL A C 1
ATOM 685 O O . VAL A 1 88 ? 2.459 -7.832 -8.788 1.00 93.62 88 VAL A O 1
ATOM 688 N N . ASP A 1 89 ? 1.976 -9.206 -10.496 1.00 91.81 89 ASP A N 1
ATOM 689 C CA . ASP A 1 89 ? 3.310 -9.329 -11.093 1.00 91.81 89 ASP A CA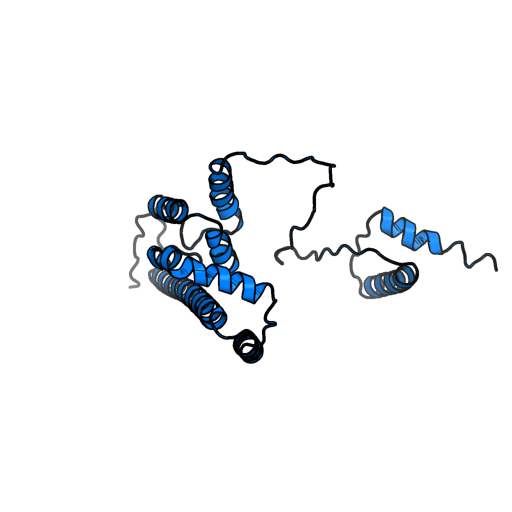 1
ATOM 690 C C . ASP A 1 89 ? 3.849 -8.002 -11.652 1.00 91.81 89 ASP A C 1
ATOM 692 O O . ASP A 1 89 ? 5.058 -7.818 -11.790 1.00 91.81 89 ASP A O 1
ATOM 696 N N . LYS A 1 90 ? 2.957 -7.051 -11.943 1.00 92.56 90 LYS A N 1
ATOM 697 C CA . LYS A 1 90 ? 3.286 -5.730 -12.497 1.00 92.56 90 LYS A CA 1
ATOM 698 C C . LYS A 1 90 ? 3.229 -4.617 -11.458 1.00 92.56 90 LYS A C 1
ATOM 700 O O . LYS A 1 90 ? 3.524 -3.467 -11.785 1.00 92.56 90 LYS A O 1
ATOM 705 N N . LEU A 1 91 ? 2.819 -4.917 -10.225 1.00 93.62 91 LEU A N 1
ATOM 706 C CA . LEU A 1 91 ? 2.674 -3.899 -9.194 1.00 93.62 91 LEU A CA 1
ATOM 707 C C . LEU A 1 91 ? 4.031 -3.484 -8.610 1.00 93.62 91 LEU A C 1
ATOM 709 O O . LEU A 1 91 ? 4.909 -4.320 -8.398 1.00 93.62 91 LEU A O 1
ATOM 713 N N . PRO A 1 92 ? 4.196 -2.196 -8.268 1.00 93.06 92 PRO A N 1
ATOM 714 C CA . PRO A 1 92 ? 5.341 -1.746 -7.491 1.00 93.06 92 PRO A CA 1
ATOM 715 C C . PRO A 1 92 ? 5.247 -2.256 -6.049 1.00 93.06 92 PRO A C 1
ATOM 717 O O . PRO A 1 92 ? 4.164 -2.309 -5.470 1.00 93.06 92 PRO A O 1
ATOM 720 N N . SER A 1 93 ? 6.388 -2.528 -5.416 1.00 92.81 93 SER A N 1
ATOM 721 C CA . SER A 1 93 ? 6.454 -2.937 -4.000 1.00 92.81 93 SER A CA 1
ATOM 722 C C . SER A 1 93 ? 6.184 -1.789 -3.012 1.00 92.81 93 SER A C 1
ATOM 724 O O . SER A 1 93 ? 5.969 -2.012 -1.820 1.00 92.81 93 SER A O 1
ATOM 726 N N . ALA A 1 94 ? 6.167 -0.540 -3.487 1.00 92.38 94 ALA A N 1
ATOM 727 C CA . ALA A 1 94 ? 5.910 0.635 -2.664 1.00 92.38 94 ALA A CA 1
ATOM 728 C C . ALA A 1 94 ? 4.413 0.787 -2.332 1.00 92.38 94 ALA A C 1
ATOM 730 O O . ALA A 1 94 ? 3.595 1.133 -3.190 1.00 92.38 94 ALA A O 1
ATOM 731 N N . TRP A 1 95 ? 4.053 0.629 -1.053 1.00 90.56 95 TRP A N 1
ATOM 732 C CA . TRP A 1 95 ? 2.654 0.666 -0.596 1.00 90.56 95 TRP A CA 1
ATOM 733 C C . TRP A 1 95 ? 1.922 1.982 -0.908 1.00 90.56 95 TRP A C 1
ATOM 735 O O . TRP A 1 95 ? 0.728 1.981 -1.205 1.00 90.56 95 TRP A O 1
ATOM 745 N N . THR A 1 96 ? 2.626 3.119 -0.881 1.00 90.50 96 THR A N 1
ATOM 746 C CA . THR A 1 96 ? 2.049 4.426 -1.228 1.00 90.50 96 THR A CA 1
ATOM 747 C C . THR A 1 96 ? 1.715 4.525 -2.712 1.00 90.50 96 THR A C 1
ATOM 749 O O . THR A 1 96 ? 0.741 5.189 -3.066 1.00 90.50 96 THR A O 1
ATOM 752 N N . THR A 1 97 ? 2.477 3.850 -3.574 1.00 91.94 97 THR A N 1
ATOM 753 C CA . THR A 1 97 ? 2.209 3.766 -5.011 1.00 91.94 97 THR A CA 1
ATOM 754 C C . THR A 1 97 ? 1.023 2.845 -5.287 1.00 91.94 97 THR A C 1
ATOM 756 O O . THR A 1 97 ? 0.112 3.248 -6.007 1.00 91.94 97 THR A O 1
ATOM 759 N N . ILE A 1 98 ? 0.950 1.680 -4.631 1.00 94.38 98 ILE A N 1
ATOM 760 C CA . ILE A 1 98 ? -0.226 0.790 -4.692 1.00 94.38 98 ILE A CA 1
ATOM 761 C C . ILE A 1 98 ? -1.495 1.536 -4.249 1.00 94.38 98 ILE A C 1
ATOM 763 O O . ILE A 1 98 ? -2.525 1.493 -4.921 1.00 94.38 98 ILE A O 1
ATOM 767 N N . TYR A 1 99 ? -1.420 2.295 -3.152 1.00 94.19 99 TYR A N 1
ATOM 768 C CA . TYR A 1 99 ? -2.531 3.135 -2.709 1.00 94.19 99 TYR A CA 1
ATOM 769 C C . TYR A 1 99 ? -2.949 4.160 -3.775 1.00 94.19 99 TYR A C 1
ATOM 771 O O . TYR A 1 99 ? -4.138 4.356 -4.013 1.00 94.19 99 TYR A O 1
ATOM 779 N N . ARG A 1 100 ? -1.997 4.809 -4.455 1.00 91.31 100 ARG A N 1
ATOM 780 C CA . ARG A 1 100 ? -2.316 5.767 -5.526 1.00 91.31 100 ARG A CA 1
ATOM 781 C C . ARG A 1 100 ? -3.018 5.094 -6.710 1.00 91.31 100 ARG A C 1
ATOM 783 O O . ARG A 1 100 ? -3.951 5.690 -7.245 1.00 91.31 100 ARG A O 1
ATOM 790 N N . LEU A 1 101 ? -2.656 3.859 -7.065 1.00 91.69 101 LEU A N 1
ATOM 791 C CA . LEU A 1 101 ? -3.350 3.089 -8.110 1.00 91.69 101 LEU A CA 1
ATOM 792 C C . LEU A 1 101 ? -4.833 2.866 -7.788 1.00 91.69 101 LEU A C 1
ATOM 794 O O . LEU A 1 101 ? -5.652 2.814 -8.699 1.00 91.69 101 LEU A O 1
ATOM 798 N N . CYS A 1 102 ? -5.213 2.828 -6.507 1.00 91.81 102 CYS A N 1
ATOM 799 C CA . CYS A 1 102 ? -6.616 2.695 -6.099 1.00 91.81 102 CYS A CA 1
ATOM 800 C C . CYS A 1 102 ? -7.496 3.871 -6.552 1.00 91.81 102 CYS A C 1
ATOM 802 O O . CYS A 1 102 ? -8.718 3.739 -6.567 1.00 91.81 102 CYS A O 1
ATOM 804 N N . THR A 1 103 ? -6.894 5.013 -6.909 1.00 88.31 103 THR A N 1
ATOM 805 C CA . THR A 1 103 ? -7.610 6.183 -7.444 1.00 88.31 103 THR A CA 1
ATOM 806 C C . THR A 1 103 ? -7.985 6.044 -8.921 1.00 88.31 103 THR A C 1
ATOM 808 O O . THR A 1 103 ? -8.751 6.864 -9.427 1.00 88.31 103 THR A O 1
ATOM 811 N N . LEU A 1 104 ? -7.455 5.025 -9.603 1.00 88.69 104 LEU A N 1
ATOM 812 C CA . LEU A 1 104 ? -7.766 4.699 -10.988 1.00 88.69 104 LEU A CA 1
ATOM 813 C C . LEU A 1 104 ? -8.967 3.751 -11.070 1.00 88.69 104 LEU A C 1
ATOM 815 O O . LEU A 1 104 ? -9.167 2.874 -10.219 1.00 88.69 104 LEU A O 1
ATOM 819 N N . ASP A 1 105 ? -9.728 3.893 -12.148 1.00 88.94 105 ASP A N 1
ATOM 820 C CA . ASP A 1 105 ? -10.773 2.941 -12.515 1.00 88.94 105 ASP A CA 1
ATOM 821 C C . ASP A 1 105 ? -10.157 1.639 -13.060 1.00 88.94 105 ASP A C 1
ATOM 823 O O . ASP A 1 105 ? -9.028 1.642 -13.552 1.00 88.94 105 ASP A O 1
ATOM 827 N N . ASP A 1 106 ? -10.898 0.526 -13.002 1.00 89.94 106 ASP A N 1
ATOM 828 C CA . ASP A 1 106 ? -10.430 -0.801 -13.453 1.00 89.94 106 ASP A CA 1
ATOM 829 C C . ASP A 1 106 ? -9.896 -0.767 -14.884 1.00 89.94 106 ASP A C 1
ATOM 831 O O . ASP A 1 106 ? -8.797 -1.250 -15.135 1.00 89.94 106 ASP A O 1
ATOM 835 N N . SER A 1 107 ? -10.618 -0.111 -15.796 1.00 88.06 107 SER A N 1
ATOM 836 C CA . SER A 1 107 ? -10.212 0.009 -17.199 1.00 88.06 107 SER A CA 1
ATOM 837 C C . SER A 1 107 ? -8.879 0.737 -17.370 1.00 88.06 107 SER A C 1
ATOM 839 O O . SER A 1 107 ? -8.094 0.384 -18.246 1.00 88.06 107 SER A O 1
ATOM 841 N N . ALA A 1 108 ? -8.595 1.735 -16.529 1.00 88.19 108 ALA A N 1
ATOM 842 C CA . ALA A 1 108 ? -7.333 2.464 -16.565 1.00 88.19 108 ALA A CA 1
ATOM 843 C C . ALA A 1 108 ? -6.180 1.617 -16.012 1.00 88.19 108 ALA A C 1
ATOM 845 O O . ALA A 1 108 ? -5.073 1.677 -16.547 1.00 88.19 108 ALA A O 1
ATOM 846 N N . ILE A 1 109 ? -6.434 0.806 -14.979 1.00 90.00 109 ILE A N 1
ATOM 847 C CA . ILE A 1 109 ? -5.457 -0.158 -14.455 1.00 90.00 109 ILE A CA 1
ATOM 848 C C . ILE A 1 109 ? -5.145 -1.204 -15.528 1.00 90.00 109 ILE A C 1
ATOM 850 O O . ILE A 1 109 ? -3.977 -1.397 -15.860 1.00 90.00 109 ILE A O 1
ATOM 854 N N . ASP A 1 110 ? -6.176 -1.808 -16.120 1.00 91.25 110 ASP A N 1
ATOM 855 C CA . ASP A 1 110 ? -6.041 -2.832 -17.159 1.00 91.25 110 ASP A CA 1
ATOM 856 C C . ASP A 1 110 ? -5.292 -2.289 -18.389 1.00 91.25 110 ASP A C 1
ATOM 858 O O . ASP A 1 110 ? -4.357 -2.922 -18.880 1.00 91.25 110 ASP A O 1
ATOM 862 N N . ALA A 1 111 ? -5.632 -1.079 -18.851 1.00 88.62 111 ALA A N 1
ATOM 863 C CA . ALA A 1 111 ? -4.948 -0.431 -19.970 1.00 88.62 111 ALA A CA 1
ATOM 864 C C . ALA A 1 111 ? -3.476 -0.126 -19.657 1.00 88.62 111 ALA A C 1
ATOM 866 O O . ALA A 1 111 ? -2.609 -0.317 -20.508 1.00 88.62 111 ALA A O 1
ATOM 867 N N . SER A 1 112 ? -3.182 0.312 -18.430 1.00 88.38 112 SER A N 1
ATOM 868 C CA . SER A 1 112 ? -1.809 0.599 -17.997 1.00 88.38 112 SER A CA 1
ATOM 869 C C . SER A 1 112 ? -0.975 -0.675 -17.862 1.00 88.38 112 SER A C 1
ATOM 871 O O . SER A 1 112 ? 0.210 -0.678 -18.187 1.00 88.38 112 SER A O 1
ATOM 873 N N . ALA A 1 113 ? -1.592 -1.771 -17.419 1.00 90.31 113 ALA A N 1
ATOM 874 C CA . ALA A 1 113 ? -0.964 -3.084 -17.363 1.00 90.31 113 ALA A CA 1
ATOM 875 C C . ALA A 1 113 ? -0.717 -3.675 -18.759 1.00 90.31 113 ALA A C 1
ATOM 877 O O . ALA A 1 113 ? 0.272 -4.386 -18.954 1.00 90.31 113 ALA A O 1
ATOM 878 N N . ALA A 1 114 ? -1.603 -3.403 -19.721 1.00 89.94 114 ALA A N 1
ATOM 879 C CA . ALA A 1 114 ? -1.466 -3.853 -21.104 1.00 89.94 114 ALA A CA 1
ATOM 880 C C . ALA A 1 114 ? -0.401 -3.060 -21.880 1.00 89.94 114 ALA A C 1
ATOM 882 O O . ALA A 1 114 ? 0.332 -3.642 -22.672 1.00 89.94 114 ALA A O 1
ATOM 883 N N . SER A 1 115 ? -0.281 -1.752 -21.633 1.00 89.00 115 SER A N 1
ATOM 884 C CA . SER A 1 115 ? 0.714 -0.894 -22.293 1.00 89.00 115 SER A CA 1
ATOM 885 C C . SER A 1 115 ? 2.129 -1.013 -21.716 1.00 89.00 115 SER A C 1
ATOM 887 O O . SER A 1 115 ? 3.061 -0.444 -22.278 1.00 89.00 115 SER A O 1
ATOM 889 N N . GLY A 1 116 ? 2.300 -1.708 -20.584 1.00 86.88 116 GLY A N 1
ATOM 890 C CA . GLY A 1 116 ? 3.566 -1.782 -19.843 1.00 86.88 116 GLY A CA 1
ATOM 891 C C . GLY A 1 116 ? 3.879 -0.534 -19.008 1.00 86.88 116 GLY A C 1
ATOM 892 O O . GLY A 1 116 ? 4.905 -0.485 -18.325 1.00 86.88 116 GLY A O 1
ATOM 893 N N . ALA A 1 117 ? 2.990 0.467 -19.018 1.00 86.69 117 ALA A N 1
ATOM 894 C CA . ALA A 1 117 ? 3.118 1.657 -18.182 1.00 86.69 117 ALA A CA 1
ATOM 895 C C . ALA A 1 117 ? 3.036 1.313 -16.687 1.00 86.69 117 ALA A C 1
ATOM 897 O O . ALA A 1 117 ? 3.715 1.934 -15.876 1.00 86.69 117 ALA A O 1
ATOM 898 N N . LEU A 1 118 ? 2.234 0.309 -16.320 1.00 88.62 118 LEU A N 1
ATOM 899 C CA . LEU A 1 118 ? 2.280 -0.303 -14.997 1.00 88.62 118 LEU A CA 1
ATOM 900 C C . LEU A 1 118 ? 3.355 -1.393 -14.984 1.00 88.62 118 LEU A C 1
ATOM 902 O O . LEU A 1 118 ? 3.230 -2.403 -15.676 1.00 88.62 118 LEU A O 1
ATOM 906 N N . ASN A 1 119 ? 4.393 -1.177 -14.184 1.00 90.06 119 ASN A N 1
ATOM 907 C CA . ASN A 1 119 ? 5.491 -2.113 -13.989 1.00 90.06 119 ASN A CA 1
ATOM 908 C C . ASN A 1 119 ? 6.065 -1.979 -12.562 1.00 90.06 119 ASN A C 1
ATOM 910 O O . ASN A 1 119 ? 5.830 -0.961 -11.901 1.00 90.06 119 ASN A O 1
ATOM 914 N N . PRO A 1 120 ? 6.847 -2.964 -12.079 1.00 88.38 120 PRO A N 1
ATOM 915 C CA . PRO A 1 120 ? 7.358 -2.958 -10.706 1.00 88.38 120 PRO A CA 1
ATOM 916 C C . PRO A 1 120 ? 8.301 -1.794 -10.368 1.00 88.38 120 PRO A C 1
ATOM 918 O O . PRO A 1 120 ? 8.478 -1.472 -9.193 1.00 88.38 120 PRO A O 1
ATOM 921 N N . THR A 1 121 ? 8.907 -1.156 -11.373 1.00 86.06 121 THR A N 1
ATOM 922 C CA . THR A 1 121 ? 9.904 -0.091 -11.194 1.00 86.06 121 THR A CA 1
ATOM 923 C C . THR A 1 121 ? 9.305 1.316 -11.248 1.00 86.06 121 THR A C 1
ATOM 925 O O . THR A 1 121 ? 10.030 2.293 -11.040 1.00 86.06 121 THR A O 1
ATOM 928 N N . ILE A 1 122 ? 7.989 1.442 -11.470 1.00 84.69 122 ILE A N 1
ATOM 929 C CA . ILE A 1 122 ? 7.317 2.739 -11.573 1.00 84.69 122 ILE A CA 1
ATOM 930 C C . ILE A 1 122 ? 7.470 3.558 -10.288 1.00 84.69 122 ILE A C 1
ATOM 932 O O . ILE A 1 122 ? 7.156 3.112 -9.177 1.00 84.69 122 ILE A O 1
ATOM 936 N N . LYS A 1 123 ? 7.924 4.807 -10.433 1.00 78.12 123 LYS A N 1
ATOM 937 C CA . LYS A 1 123 ? 8.043 5.724 -9.301 1.00 78.12 123 LYS A CA 1
ATOM 938 C C . LYS A 1 123 ? 6.707 6.395 -9.017 1.00 78.12 123 LYS A C 1
ATOM 940 O O . LYS A 1 123 ? 5.855 6.583 -9.885 1.00 78.12 123 LYS A O 1
ATOM 945 N N . GLY A 1 124 ? 6.542 6.844 -7.774 1.00 71.00 124 GLY A N 1
ATOM 946 C CA . GLY A 1 124 ? 5.344 7.576 -7.367 1.00 71.00 124 GLY A CA 1
ATOM 947 C C . GLY A 1 124 ? 5.095 8.851 -8.189 1.00 71.00 124 GLY A C 1
ATOM 948 O O . GLY A 1 124 ? 3.934 9.221 -8.354 1.00 71.00 124 GLY A O 1
ATOM 949 N N . SER A 1 125 ? 6.148 9.508 -8.695 1.00 73.44 125 SER A N 1
ATOM 950 C CA . SER A 1 125 ? 6.072 10.675 -9.592 1.00 73.44 125 SER A CA 1
ATOM 951 C C . SER A 1 125 ? 5.414 10.338 -10.926 1.00 73.44 125 SER A C 1
ATOM 953 O O . SER A 1 125 ? 4.543 11.069 -11.386 1.00 73.44 125 SER A O 1
ATOM 955 N N . ASP A 1 126 ? 5.781 9.201 -11.505 1.00 75.88 126 ASP A N 1
ATOM 956 C CA . ASP A 1 126 ? 5.387 8.806 -12.859 1.00 75.88 126 ASP A CA 1
ATOM 957 C C . ASP A 1 126 ? 3.916 8.374 -12.871 1.00 75.88 126 ASP A C 1
ATOM 959 O O . ASP A 1 126 ? 3.160 8.644 -13.804 1.00 75.88 126 ASP A O 1
ATOM 963 N N . LEU A 1 127 ? 3.459 7.828 -11.742 1.00 71.19 127 LEU A N 1
ATOM 964 C CA . LEU A 1 127 ? 2.055 7.524 -11.504 1.00 71.19 127 LEU A CA 1
ATOM 965 C C . LEU A 1 127 ? 1.154 8.772 -11.510 1.00 71.19 127 LEU A C 1
ATOM 967 O O . LEU A 1 127 ? -0.037 8.655 -11.779 1.00 71.19 127 LEU A O 1
ATOM 971 N N . ILE A 1 128 ? 1.684 9.969 -11.217 1.00 63.88 128 ILE A N 1
ATOM 972 C CA . ILE A 1 128 ? 0.897 11.215 -11.267 1.00 63.88 128 ILE A CA 1
ATOM 973 C C . ILE A 1 128 ? 0.482 11.515 -12.708 1.00 63.88 128 ILE A C 1
ATOM 975 O O . ILE A 1 128 ? -0.638 11.974 -12.917 1.00 63.88 128 ILE A O 1
ATOM 979 N N . ALA A 1 129 ? 1.326 11.205 -13.696 1.00 68.06 129 ALA A N 1
ATOM 980 C CA . ALA A 1 129 ? 0.969 11.342 -15.106 1.00 68.06 129 ALA A CA 1
ATOM 981 C C . ALA A 1 129 ? -0.150 10.357 -15.491 1.00 68.06 129 ALA A C 1
ATOM 983 O O . ALA A 1 129 ? -1.132 10.748 -16.124 1.00 68.06 129 ALA A O 1
ATOM 984 N N . LEU A 1 130 ? -0.057 9.115 -15.004 1.00 66.19 130 LEU A N 1
ATOM 985 C CA . LEU A 1 130 ? -1.064 8.066 -15.198 1.00 66.19 130 LEU A CA 1
ATOM 986 C C . LEU A 1 130 ? -2.423 8.445 -14.565 1.00 66.19 130 LEU A C 1
ATOM 988 O O . LEU A 1 130 ? -3.474 8.356 -15.198 1.00 66.19 130 LEU A O 1
ATOM 992 N N . CYS A 1 131 ? -2.403 8.950 -13.326 1.00 63.62 131 CYS A N 1
ATOM 993 C CA . CYS A 1 131 ? -3.584 9.419 -12.592 1.00 63.62 131 CYS A CA 1
ATOM 994 C C . CYS A 1 131 ? -4.135 10.760 -13.103 1.00 63.62 131 CYS A C 1
ATOM 996 O O . CYS A 1 131 ? -5.336 11.014 -12.996 1.00 63.62 131 CYS A O 1
ATOM 998 N N . GLY A 1 132 ? -3.279 11.634 -13.630 1.00 56.53 132 GLY A N 1
ATOM 999 C CA . GLY A 1 132 ? -3.649 12.935 -14.186 1.00 56.53 132 GLY A CA 1
ATOM 1000 C C . GLY A 1 132 ? -4.439 12.803 -15.485 1.00 56.53 132 GLY A C 1
ATOM 1001 O O . GLY A 1 132 ? -5.437 13.501 -15.658 1.00 56.53 132 GLY A O 1
ATOM 1002 N N . ALA A 1 133 ? -4.065 11.848 -16.342 1.00 49.44 133 ALA A N 1
ATOM 1003 C CA . ALA A 1 133 ? -4.791 11.537 -17.572 1.00 49.44 133 ALA A CA 1
ATOM 1004 C C . ALA A 1 133 ? -6.190 10.941 -17.311 1.00 49.44 133 ALA A C 1
ATOM 1006 O O . ALA A 1 133 ? -7.122 11.210 -18.061 1.00 49.44 133 ALA A O 1
ATOM 1007 N N . ALA A 1 134 ? -6.384 10.192 -16.219 1.00 46.94 134 ALA A N 1
ATOM 1008 C CA . ALA A 1 134 ? -7.693 9.624 -15.878 1.00 46.94 134 ALA A CA 1
ATOM 1009 C C . ALA A 1 134 ? -8.724 10.692 -15.447 1.00 46.94 134 ALA A C 1
ATOM 1011 O O . ALA A 1 134 ? -9.919 10.557 -15.722 1.00 46.94 134 ALA A O 1
ATOM 1012 N N . LYS A 1 135 ? -8.278 11.789 -14.814 1.00 45.41 135 LYS A N 1
ATOM 1013 C CA . LYS A 1 135 ? -9.160 12.860 -14.306 1.00 45.41 135 LYS A CA 1
ATOM 1014 C C . LYS A 1 135 ? -9.774 13.748 -15.393 1.00 45.41 135 LYS A C 1
ATOM 1016 O O . LYS A 1 135 ? -10.753 14.427 -15.100 1.00 45.41 135 LYS A O 1
ATOM 1021 N N . SER A 1 136 ? -9.259 13.742 -16.624 1.00 41.31 136 SER A N 1
ATOM 1022 C CA . SER A 1 136 ? -9.817 14.542 -17.728 1.00 41.31 136 SER A CA 1
ATOM 1023 C C . SER A 1 136 ? -11.046 13.904 -18.394 1.00 41.31 136 SER A C 1
ATOM 1025 O O . SER A 1 136 ? -11.748 14.583 -19.139 1.00 41.31 136 SER A O 1
ATOM 1027 N N . SER A 1 137 ? -11.352 12.633 -18.100 1.00 43.81 137 SER A N 1
ATOM 1028 C CA . SER A 1 137 ? -12.472 11.893 -18.713 1.00 43.81 137 SER A CA 1
ATOM 1029 C C . SER A 1 137 ? -13.768 11.865 -17.883 1.00 43.81 137 SER A C 1
ATOM 1031 O O . SER A 1 137 ? -14.828 11.520 -18.406 1.00 43.81 137 SER A O 1
ATOM 1033 N N . ARG A 1 138 ? -13.736 12.277 -16.605 1.00 41.34 138 ARG A N 1
ATOM 1034 C CA . ARG A 1 138 ? -14.942 12.415 -15.766 1.00 41.34 138 ARG A CA 1
ATOM 1035 C C . ARG A 1 138 ? -15.463 13.845 -15.830 1.00 41.34 138 ARG A C 1
ATOM 1037 O O . ARG A 1 138 ? -14.941 14.749 -15.186 1.00 41.34 138 ARG A O 1
ATOM 1044 N N . GLY A 1 139 ? -16.484 14.018 -16.662 1.00 31.42 139 GLY A N 1
ATOM 1045 C CA . GLY A 1 139 ? -17.057 15.296 -17.046 1.00 31.42 139 GLY A CA 1
ATOM 1046 C C . GLY A 1 139 ? -17.459 16.232 -15.905 1.00 31.42 139 GLY A C 1
ATOM 1047 O O . GLY A 1 139 ? -17.935 15.838 -14.841 1.00 31.42 139 GLY A O 1
ATOM 1048 N N . ALA A 1 140 ? -17.319 17.512 -16.239 1.00 42.53 140 ALA A N 1
ATOM 1049 C CA . ALA A 1 140 ? -18.058 18.641 -15.710 1.00 42.53 140 ALA A CA 1
ATOM 1050 C C . ALA A 1 140 ? -19.499 18.277 -15.320 1.00 42.53 140 ALA A C 1
ATOM 1052 O O . ALA A 1 140 ? -20.266 17.835 -16.172 1.00 42.53 140 ALA A O 1
ATOM 1053 N N . LYS A 1 141 ? -19.860 18.512 -14.051 1.00 34.81 141 LYS A N 1
ATOM 1054 C CA . LYS A 1 141 ? -21.204 18.896 -13.568 1.00 34.81 141 LYS A CA 1
ATOM 1055 C C . LYS A 1 141 ? -21.172 19.112 -12.050 1.00 34.81 141 LYS A C 1
ATOM 1057 O O . LYS A 1 141 ? -21.472 18.218 -11.270 1.00 34.81 141 LYS A O 1
ATOM 1062 N N . ASN A 1 142 ? -20.731 20.307 -11.663 1.00 32.38 142 ASN A N 1
ATOM 1063 C CA . ASN A 1 142 ? -21.309 21.182 -10.630 1.00 32.38 142 ASN A CA 1
ATOM 1064 C C . ASN A 1 142 ? -20.260 22.218 -10.223 1.00 32.38 142 ASN A C 1
ATOM 1066 O O . ASN A 1 142 ? -19.602 22.121 -9.190 1.00 32.38 142 ASN A O 1
ATOM 1070 N N . ALA A 1 143 ? -20.120 23.240 -11.067 1.00 37.44 143 ALA A N 1
ATOM 1071 C CA . ALA A 1 143 ? -19.519 24.495 -10.658 1.00 37.44 143 ALA A CA 1
ATOM 1072 C C . ALA A 1 143 ? -20.504 25.198 -9.714 1.00 37.44 143 ALA A C 1
ATOM 1074 O O . ALA A 1 143 ? -21.491 25.782 -10.156 1.00 37.44 143 ALA A O 1
ATOM 1075 N N . LYS A 1 144 ? -20.243 25.132 -8.405 1.00 33.72 144 LYS A N 1
ATOM 1076 C CA . LYS A 1 144 ? -20.808 26.076 -7.441 1.00 33.72 144 LYS A CA 1
ATOM 1077 C C . LYS A 1 144 ? -19.670 26.889 -6.833 1.00 33.72 144 LYS A C 1
ATOM 1079 O O . LYS A 1 144 ? -18.967 26.422 -5.950 1.00 33.72 144 LYS A O 1
ATOM 1084 N N . SER A 1 145 ? -19.544 28.106 -7.361 1.00 33.56 145 SER A N 1
ATOM 1085 C 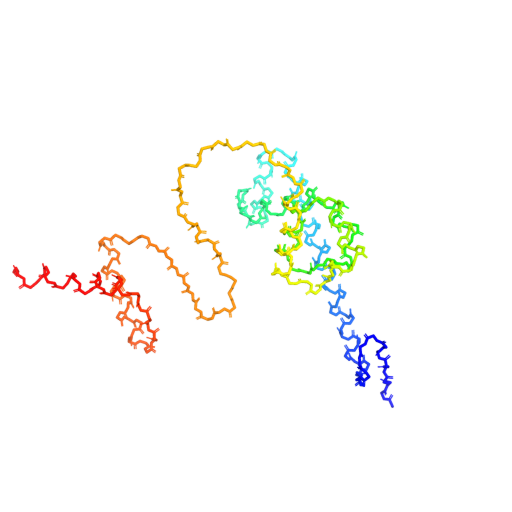CA . SER A 1 145 ? -19.048 29.320 -6.706 1.00 33.56 145 SER A CA 1
ATOM 1086 C C . SER A 1 145 ? -17.728 29.213 -5.933 1.00 33.56 145 SER A C 1
ATOM 1088 O O . SER A 1 145 ? -17.697 29.043 -4.717 1.00 33.56 145 SER A O 1
ATOM 1090 N N . THR A 1 146 ? -16.640 29.459 -6.655 1.00 31.27 146 THR A N 1
ATOM 1091 C CA . THR A 1 146 ? -15.350 29.928 -6.143 1.00 31.27 146 THR A CA 1
ATOM 1092 C C . THR A 1 146 ? -15.484 31.270 -5.415 1.00 31.27 146 THR A C 1
ATOM 1094 O O . THR A 1 146 ? -15.592 32.314 -6.054 1.00 31.27 146 THR A O 1
ATOM 1097 N N . THR A 1 147 ? -15.365 31.267 -4.089 1.00 34.00 147 THR A N 1
ATOM 1098 C CA . THR A 1 147 ? -14.549 32.283 -3.411 1.00 34.00 147 THR A CA 1
ATOM 1099 C C . THR A 1 147 ? -13.133 31.721 -3.315 1.00 34.00 147 THR A C 1
ATOM 1101 O O . THR A 1 147 ? -12.909 30.619 -2.817 1.00 34.00 147 THR A O 1
ATOM 1104 N N . ALA A 1 148 ? -12.184 32.435 -3.918 1.00 38.25 148 ALA A N 1
ATOM 1105 C CA . ALA A 1 148 ? -10.809 31.993 -4.089 1.00 38.25 148 ALA A CA 1
ATOM 1106 C C . ALA A 1 148 ? -10.125 31.764 -2.731 1.00 38.25 148 ALA A C 1
ATOM 1108 O O . ALA A 1 148 ? -9.931 32.699 -1.956 1.00 38.25 148 ALA A O 1
ATOM 1109 N N . ARG A 1 149 ? -9.733 30.513 -2.461 1.00 30.33 149 ARG A N 1
ATOM 1110 C CA . ARG A 1 149 ? -8.805 30.155 -1.383 1.00 30.33 149 ARG A CA 1
ATOM 1111 C C . ARG A 1 149 ? -7.445 29.859 -2.015 1.00 30.33 149 ARG A C 1
ATOM 1113 O O . ARG A 1 149 ? -7.361 29.055 -2.940 1.00 30.33 149 ARG A O 1
ATOM 1120 N N . ALA A 1 150 ? -6.422 30.559 -1.530 1.00 34.59 150 ALA A N 1
ATOM 1121 C CA . ALA A 1 150 ? -5.023 30.454 -1.944 1.00 34.59 150 ALA A CA 1
ATOM 1122 C C . ALA A 1 150 ? -4.510 28.992 -1.937 1.00 34.59 150 ALA A C 1
ATOM 1124 O O . ALA A 1 150 ? -5.013 28.184 -1.149 1.00 34.59 150 ALA A O 1
ATOM 1125 N N . PRO A 1 151 ? -3.542 28.640 -2.809 1.00 36.84 151 PRO A N 1
ATOM 1126 C CA . PRO A 1 151 ? -3.129 27.258 -3.040 1.00 36.84 151 PRO A CA 1
ATOM 1127 C C . PRO A 1 151 ? -2.578 26.620 -1.762 1.00 36.84 151 PRO A C 1
ATOM 1129 O O . PRO A 1 151 ? -1.710 27.171 -1.089 1.00 36.84 151 PRO A O 1
ATOM 1132 N N . ALA A 1 152 ? -3.117 25.450 -1.420 1.00 35.72 152 ALA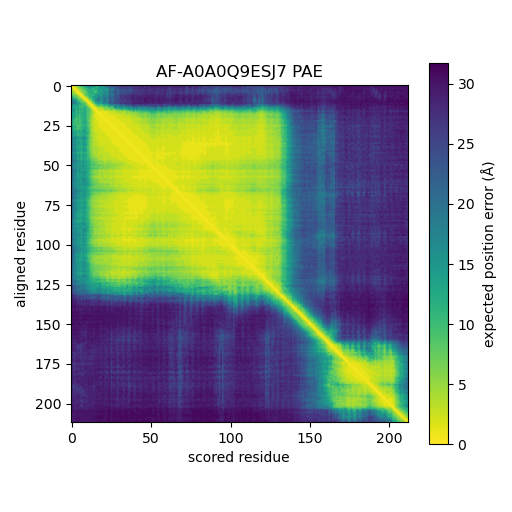 A N 1
ATOM 1133 C CA . ALA A 1 152 ? -2.675 24.656 -0.287 1.00 35.72 152 ALA A CA 1
ATOM 1134 C C . ALA A 1 152 ? -1.362 23.939 -0.632 1.00 35.72 152 ALA A C 1
ATOM 1136 O O . ALA A 1 152 ? -1.376 22.846 -1.203 1.00 35.72 152 ALA A O 1
ATOM 1137 N N . ASP A 1 153 ? -0.239 24.536 -0.239 1.00 37.25 153 ASP A N 1
ATOM 1138 C CA . ASP A 1 153 ? 1.042 23.844 -0.094 1.00 37.25 153 ASP A CA 1
ATOM 1139 C C . ASP A 1 153 ? 0.911 22.780 1.007 1.00 37.25 153 ASP A C 1
ATOM 1141 O O . ASP A 1 153 ? 1.089 23.034 2.194 1.00 37.25 153 ASP A O 1
ATOM 1145 N N . SER A 1 154 ? 0.535 21.565 0.612 1.00 46.12 154 SER A N 1
ATOM 1146 C CA . SER A 1 154 ? 0.543 20.377 1.477 1.00 46.12 154 SER A CA 1
ATOM 1147 C C . SER A 1 154 ? 1.214 19.195 0.780 1.00 46.12 154 SER A C 1
ATOM 1149 O O . SER A 1 154 ? 0.785 18.044 0.880 1.00 46.12 154 SER A O 1
ATOM 1151 N N . ALA A 1 155 ? 2.310 19.475 0.073 1.00 36.59 155 ALA A N 1
ATOM 1152 C CA . ALA A 1 155 ? 3.285 18.444 -0.237 1.00 36.59 155 ALA A CA 1
ATOM 1153 C C . ALA A 1 155 ? 3.907 17.978 1.089 1.00 36.59 155 ALA A C 1
ATOM 1155 O O . ALA A 1 155 ? 4.740 18.663 1.676 1.00 36.59 155 ALA A O 1
ATOM 1156 N N . VAL A 1 156 ? 3.449 16.831 1.592 1.00 39.34 156 VAL A N 1
ATOM 1157 C CA . VAL A 1 156 ? 4.098 16.128 2.702 1.00 39.34 156 VAL A CA 1
ATOM 1158 C C . VAL A 1 156 ? 5.470 15.660 2.194 1.00 39.34 156 VAL A C 1
ATOM 1160 O O . VAL A 1 156 ? 5.490 14.882 1.235 1.00 39.34 156 VAL A O 1
ATOM 1163 N N . PRO A 1 157 ? 6.597 16.114 2.773 1.00 41.03 157 PRO A N 1
ATOM 1164 C CA . PRO A 1 157 ? 7.922 15.779 2.263 1.00 41.03 157 PRO A CA 1
ATOM 1165 C C . PRO A 1 157 ? 8.212 14.284 2.426 1.00 41.03 157 PRO A C 1
ATOM 1167 O O . PRO A 1 157 ? 8.147 13.728 3.522 1.00 41.03 157 PRO A O 1
ATOM 1170 N N . ASN A 1 158 ? 8.534 13.624 1.319 1.00 44.09 158 ASN A N 1
ATOM 1171 C CA . ASN A 1 158 ? 9.268 12.367 1.306 1.00 44.09 158 ASN A CA 1
ATOM 1172 C C . ASN A 1 158 ? 10.697 12.656 1.790 1.00 44.09 158 ASN A C 1
ATOM 1174 O O . ASN A 1 158 ? 11.373 13.510 1.229 1.00 44.09 158 ASN A O 1
ATOM 1178 N N . GLY A 1 159 ? 11.124 11.984 2.862 1.00 41.53 159 GLY A N 1
ATOM 1179 C CA . GLY A 1 159 ? 12.387 12.222 3.574 1.00 41.53 159 GLY A CA 1
ATOM 1180 C C . GLY A 1 159 ? 13.650 11.829 2.803 1.00 41.53 159 GLY A C 1
ATOM 1181 O O . GLY A 1 159 ? 14.412 10.992 3.271 1.00 41.53 159 GLY A O 1
ATOM 1182 N N . THR A 1 160 ? 13.859 12.414 1.628 1.00 43.84 160 THR A N 1
ATOM 1183 C CA . THR A 1 160 ? 15.064 12.244 0.803 1.00 43.84 160 THR A CA 1
ATOM 1184 C C . THR A 1 160 ? 15.917 13.503 0.700 1.00 43.84 160 THR A C 1
ATOM 1186 O O . THR A 1 160 ? 17.072 13.396 0.307 1.00 43.84 160 THR A O 1
ATOM 1189 N N . ASP A 1 161 ? 15.410 14.656 1.135 1.00 42.38 161 ASP A N 1
ATOM 1190 C CA . ASP A 1 161 ? 16.218 15.866 1.271 1.00 42.38 161 ASP A CA 1
ATOM 1191 C C . ASP A 1 161 ? 16.573 16.040 2.751 1.00 42.38 161 ASP A C 1
ATOM 1193 O O . ASP A 1 161 ? 15.692 15.978 3.610 1.00 42.38 161 ASP A O 1
ATOM 1197 N N . MET A 1 162 ? 17.850 16.275 3.076 1.00 48.38 162 MET A N 1
ATOM 1198 C CA . MET A 1 162 ? 18.342 16.514 4.450 1.00 48.38 162 MET A CA 1
ATOM 1199 C C . MET A 1 162 ? 17.824 17.827 5.076 1.00 48.38 162 MET A C 1
ATOM 1201 O O . MET A 1 162 ? 18.429 18.383 5.988 1.00 48.38 162 MET A O 1
ATOM 1205 N N . VAL A 1 163 ? 16.698 18.343 4.590 1.00 50.91 163 VAL A N 1
ATOM 1206 C CA . VAL A 1 163 ? 16.081 19.589 5.018 1.00 50.91 163 VAL A CA 1
ATOM 1207 C C . VAL A 1 163 ? 14.669 19.275 5.481 1.00 50.91 163 VAL A C 1
ATOM 1209 O O . VAL A 1 163 ? 13.753 19.073 4.684 1.00 50.91 163 VAL A O 1
ATOM 1212 N N . VAL A 1 164 ? 14.478 19.257 6.798 1.00 47.50 164 VAL A N 1
ATOM 1213 C CA . VAL A 1 164 ? 13.144 19.136 7.379 1.00 47.50 164 VAL A CA 1
ATOM 1214 C C . VAL A 1 164 ? 12.524 20.526 7.456 1.00 47.50 164 VAL A C 1
ATOM 1216 O O . VAL A 1 164 ? 13.002 21.394 8.184 1.00 47.50 164 VAL A O 1
ATOM 1219 N N . ARG A 1 165 ? 11.463 20.758 6.678 1.00 47.34 165 ARG A N 1
ATOM 1220 C CA . ARG A 1 165 ? 10.727 22.026 6.681 1.00 47.34 165 ARG A CA 1
ATOM 1221 C C . ARG A 1 165 ? 9.403 21.849 7.412 1.00 47.34 165 ARG A C 1
ATOM 1223 O O . ARG A 1 165 ? 8.578 21.032 7.017 1.00 47.34 165 ARG A O 1
ATOM 1230 N N . PHE A 1 166 ? 9.185 22.662 8.438 1.00 48.84 166 PHE A N 1
ATOM 1231 C CA . PHE A 1 166 ? 7.910 22.755 9.142 1.00 48.84 166 PHE A CA 1
ATOM 1232 C C . PHE A 1 166 ? 7.352 24.166 8.985 1.00 48.84 166 PHE A C 1
ATOM 1234 O O . PHE A 1 166 ? 8.098 25.140 8.884 1.00 48.84 166 PHE A O 1
ATOM 1241 N N . THR A 1 167 ? 6.032 24.289 8.972 1.00 50.94 167 THR A N 1
ATOM 1242 C CA . THR A 1 167 ? 5.346 25.579 9.037 1.00 50.94 167 THR A CA 1
ATOM 1243 C C . THR A 1 167 ? 4.364 25.503 10.185 1.00 50.94 167 THR A C 1
ATOM 1245 O O . THR A 1 167 ? 3.548 24.588 10.241 1.00 50.94 167 THR A O 1
ATOM 1248 N N . THR A 1 168 ? 4.470 26.440 11.118 1.00 57.44 168 THR A N 1
ATOM 1249 C CA . THR A 1 168 ? 3.548 26.556 12.244 1.00 57.44 168 THR A CA 1
ATOM 1250 C C . THR A 1 168 ? 3.185 28.017 12.445 1.00 57.44 168 THR A C 1
ATOM 1252 O O . THR A 1 168 ? 3.958 28.915 12.105 1.00 57.44 168 THR A O 1
ATOM 1255 N N . THR A 1 169 ? 1.996 28.258 12.979 1.00 60.03 169 THR A N 1
ATOM 1256 C CA . THR A 1 169 ? 1.596 29.565 13.497 1.00 60.03 169 THR A CA 1
ATOM 1257 C C . THR A 1 169 ? 2.145 29.694 14.910 1.00 60.03 169 THR A C 1
ATOM 1259 O O . THR A 1 169 ? 1.849 28.849 15.752 1.00 60.03 169 THR A O 1
ATOM 1262 N N . ILE A 1 170 ? 2.972 30.709 15.143 1.00 65.12 170 ILE A N 1
ATOM 1263 C CA . ILE A 1 170 ? 3.698 30.910 16.399 1.00 65.12 170 ILE A CA 1
ATOM 1264 C C . ILE A 1 170 ? 2.961 31.973 17.227 1.00 65.12 170 ILE A C 1
ATOM 1266 O O . ILE A 1 170 ? 2.610 33.021 16.686 1.00 65.12 170 ILE A O 1
ATOM 1270 N N . ASP A 1 171 ? 2.737 31.707 18.516 1.00 71.81 171 ASP A N 1
ATOM 1271 C CA . ASP A 1 171 ? 2.265 32.697 19.499 1.00 71.81 171 ASP A CA 1
ATOM 1272 C C . ASP A 1 171 ? 3.440 33.408 20.216 1.00 71.81 171 ASP A C 1
ATOM 1274 O O . ASP A 1 171 ? 4.593 32.983 20.124 1.00 71.81 171 ASP A O 1
ATOM 1278 N N . GLU A 1 172 ? 3.180 34.492 20.957 1.00 65.88 172 GLU A N 1
ATOM 1279 C CA . GLU A 1 172 ? 4.235 35.271 21.636 1.00 65.88 172 GLU A CA 1
ATOM 1280 C C . GLU A 1 172 ? 5.098 34.444 22.608 1.00 65.88 172 GLU A C 1
ATOM 1282 O O . GLU A 1 172 ? 6.303 34.680 22.731 1.00 65.88 172 GLU A O 1
ATOM 1287 N N . THR A 1 173 ? 4.523 33.432 23.263 1.00 66.88 173 THR A N 1
ATOM 1288 C CA . THR A 1 173 ? 5.260 32.565 24.198 1.00 66.88 173 THR A CA 1
ATOM 1289 C C . THR A 1 173 ? 6.198 31.605 23.465 1.00 66.88 173 THR A C 1
ATOM 1291 O O . THR A 1 173 ? 7.307 31.313 23.924 1.00 66.88 173 THR A O 1
ATOM 1294 N N . GLN A 1 174 ? 5.800 31.171 22.271 1.00 73.69 174 GLN A N 1
ATOM 1295 C CA . GLN A 1 174 ? 6.584 30.300 21.408 1.00 73.69 174 GLN A CA 1
ATOM 1296 C C . GLN A 1 174 ? 7.745 31.040 20.725 1.00 73.69 174 GLN A C 1
ATOM 1298 O O . GLN A 1 174 ? 8.773 30.413 20.468 1.00 73.69 174 GLN A O 1
ATOM 1303 N N . ILE A 1 175 ? 7.651 32.361 20.512 1.00 73.50 175 ILE A N 1
ATOM 1304 C CA . ILE A 1 175 ? 8.766 33.190 20.002 1.00 73.50 175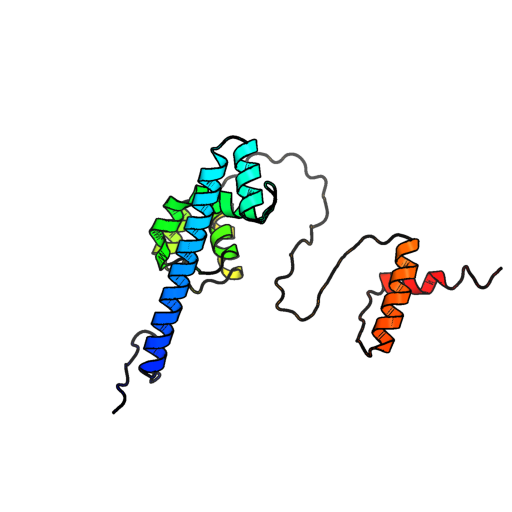 ILE A CA 1
ATOM 1305 C C . ILE A 1 175 ? 9.971 33.129 20.954 1.00 73.50 175 ILE A C 1
ATOM 1307 O O . ILE A 1 175 ? 11.113 32.978 20.511 1.00 73.50 175 ILE A O 1
ATOM 1311 N N . VAL A 1 176 ? 9.732 33.189 22.268 1.00 73.12 176 VAL A N 1
ATOM 1312 C CA . VAL A 1 176 ? 10.799 33.131 23.283 1.00 73.12 176 VAL A CA 1
ATOM 1313 C C . VAL A 1 176 ? 11.486 31.764 23.281 1.00 73.12 176 VAL A C 1
ATOM 1315 O O . VAL A 1 176 ? 12.718 31.680 23.285 1.00 73.12 176 VAL A O 1
ATOM 1318 N N . THR A 1 177 ? 10.697 30.689 23.225 1.00 76.44 177 THR A N 1
ATOM 1319 C CA . THR A 1 177 ? 11.213 29.315 23.146 1.00 76.44 177 THR A CA 1
ATOM 1320 C C . THR A 1 177 ? 12.015 29.102 21.867 1.00 76.44 177 THR A C 1
ATOM 1322 O O . THR A 1 177 ? 13.120 28.563 21.919 1.00 76.44 177 THR A O 1
ATOM 1325 N N . LEU A 1 178 ? 11.513 29.588 20.731 1.00 78.94 178 LEU A N 1
ATOM 1326 C CA . LEU A 1 178 ? 12.189 29.459 19.446 1.00 78.94 178 LEU A CA 1
ATOM 1327 C C . LEU A 1 178 ? 13.527 30.203 19.429 1.00 78.94 178 LEU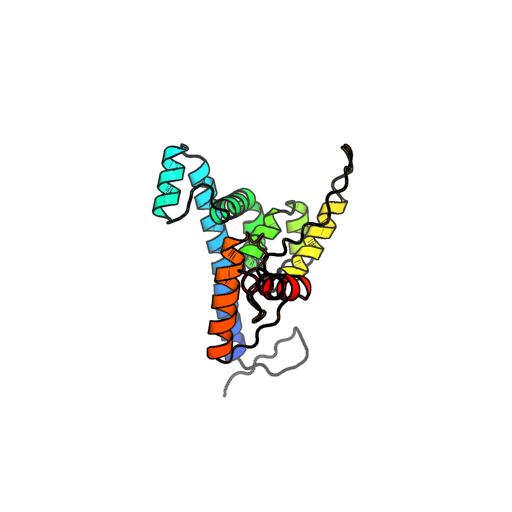 A C 1
ATOM 1329 O O . LEU A 1 178 ? 14.520 29.653 18.962 1.00 78.94 178 LEU A O 1
ATOM 1333 N N . ARG A 1 179 ? 13.601 31.398 20.028 1.00 78.81 179 ARG A N 1
ATOM 1334 C CA . ARG A 1 179 ? 14.867 32.129 20.195 1.00 78.81 179 ARG A CA 1
ATOM 1335 C C . ARG A 1 179 ? 15.889 31.317 20.995 1.00 78.81 179 ARG A C 1
ATOM 1337 O O . ARG A 1 179 ? 17.059 31.256 20.618 1.00 78.81 179 ARG A O 1
ATOM 1344 N N . ARG A 1 180 ? 15.453 30.668 22.081 1.00 79.31 180 ARG A N 1
ATOM 1345 C CA . ARG A 1 180 ? 16.317 29.805 22.902 1.00 79.31 180 ARG A CA 1
ATOM 1346 C C . ARG A 1 180 ? 16.817 28.597 22.112 1.00 79.31 180 ARG A C 1
ATOM 1348 O O . ARG A 1 180 ? 18.000 28.284 22.189 1.00 79.31 180 ARG A O 1
ATOM 1355 N N . VAL A 1 181 ? 15.948 27.961 21.330 1.00 81.25 181 VAL A N 1
ATOM 1356 C CA . VAL A 1 181 ? 16.317 26.831 20.465 1.00 81.25 181 VAL A CA 1
ATOM 1357 C C . VAL A 1 181 ? 17.308 27.267 19.384 1.00 81.25 181 VAL A C 1
ATOM 1359 O O . VAL A 1 181 ? 18.331 26.614 19.219 1.00 81.25 181 VAL A O 1
ATOM 1362 N N . CYS A 1 182 ? 17.082 28.398 18.707 1.00 80.25 182 CYS A N 1
ATOM 1363 C CA . CYS A 1 182 ? 18.029 28.933 17.723 1.00 80.25 182 CYS A CA 1
ATOM 1364 C C . CYS A 1 182 ? 19.400 29.243 18.339 1.00 80.25 182 CYS A C 1
ATOM 1366 O O . CYS A 1 182 ? 20.419 29.007 17.696 1.00 80.25 182 CYS A O 1
ATOM 1368 N N . LYS A 1 183 ? 19.444 29.740 19.583 1.00 81.62 183 LYS A N 1
ATOM 1369 C CA . LYS A 1 183 ? 20.706 29.954 20.303 1.00 81.62 183 LYS A CA 1
ATOM 1370 C C . LYS A 1 183 ? 21.432 28.632 20.566 1.00 81.62 183 LYS A C 1
ATOM 1372 O O . LYS A 1 183 ? 22.599 28.521 20.217 1.00 81.62 183 LYS A O 1
ATOM 1377 N N . LEU A 1 184 ? 20.733 27.641 21.121 1.00 81.75 184 LEU A N 1
ATOM 1378 C CA . LEU A 1 184 ? 21.313 26.325 21.410 1.00 81.75 184 LEU A CA 1
ATOM 1379 C C . LEU A 1 184 ? 21.823 25.645 20.138 1.00 81.75 184 LEU A C 1
ATOM 1381 O O . LEU A 1 184 ? 22.916 25.108 20.135 1.00 81.75 184 LEU A O 1
ATOM 1385 N N . LEU A 1 185 ? 21.075 25.711 19.038 1.00 80.12 185 LEU A N 1
ATOM 1386 C CA . LEU A 1 185 ? 21.492 25.120 17.766 1.00 80.12 185 LEU A CA 1
ATOM 1387 C C . LEU A 1 185 ? 22.768 25.773 17.204 1.00 80.12 185 LEU A C 1
ATOM 1389 O O . LEU A 1 185 ? 23.628 25.062 16.695 1.00 80.12 185 LEU A O 1
ATOM 1393 N N . ARG A 1 186 ? 22.939 27.093 17.365 1.00 81.31 186 ARG A N 1
ATOM 1394 C CA . ARG A 1 186 ? 24.196 27.780 17.010 1.00 81.31 186 ARG A CA 1
ATOM 1395 C C . ARG A 1 186 ? 25.367 27.363 17.905 1.00 81.31 186 ARG A C 1
ATOM 1397 O O . ARG A 1 186 ? 26.493 27.330 17.432 1.00 81.31 186 ARG A O 1
ATOM 1404 N N . GLU A 1 187 ? 25.119 27.031 19.175 1.00 81.62 187 GLU A N 1
ATOM 1405 C CA . GLU A 1 187 ? 26.155 26.522 20.092 1.00 81.62 187 GLU A CA 1
ATOM 1406 C C . GLU A 1 187 ? 26.650 25.117 19.703 1.00 81.62 187 GLU A C 1
ATOM 1408 O O . GLU A 1 187 ? 27.776 24.760 20.036 1.00 81.62 187 GLU A O 1
ATOM 1413 N N . VAL A 1 188 ? 25.845 24.338 18.970 1.00 85.62 188 VAL A N 1
ATOM 1414 C CA . VAL A 1 188 ? 26.237 23.022 18.423 1.00 85.62 188 VAL A CA 1
ATOM 1415 C C . VAL A 1 188 ? 26.707 23.124 16.961 1.00 85.62 188 VAL A C 1
ATOM 1417 O O . VAL A 1 188 ? 26.695 22.134 16.237 1.00 85.62 188 VAL A O 1
ATOM 1420 N N . ASP A 1 189 ? 27.102 24.320 16.517 1.00 80.00 189 ASP A N 1
ATOM 1421 C CA . ASP A 1 189 ? 27.629 24.595 15.170 1.00 80.00 189 ASP A CA 1
ATOM 1422 C C . ASP A 1 189 ? 26.672 24.194 14.026 1.00 80.00 189 ASP A C 1
ATOM 1424 O O . ASP A 1 189 ? 27.080 23.844 12.919 1.00 80.00 189 ASP A O 1
ATOM 1428 N N . ALA A 1 190 ? 25.359 24.225 14.289 1.00 74.06 190 ALA A N 1
ATOM 1429 C CA . ALA A 1 190 ? 24.349 23.950 13.275 1.00 74.06 190 ALA A CA 1
ATOM 1430 C C . ALA A 1 190 ? 24.090 25.194 12.411 1.00 74.06 190 ALA A C 1
ATOM 1432 O O . ALA A 1 190 ? 23.835 26.289 12.923 1.00 74.06 190 ALA A O 1
ATOM 1433 N N . GLU A 1 191 ? 24.070 25.016 11.090 1.00 74.94 191 GLU A N 1
ATOM 1434 C CA . GLU A 1 191 ? 23.689 26.070 10.152 1.00 74.94 191 GLU A CA 1
ATOM 1435 C C . GLU A 1 191 ? 22.165 26.281 10.182 1.00 74.94 191 GLU A C 1
ATOM 1437 O O . GLU A 1 191 ? 21.381 25.372 9.900 1.00 74.94 191 GLU A O 1
ATOM 1442 N N . ILE A 1 192 ? 21.724 27.488 10.550 1.00 74.06 192 ILE A N 1
ATOM 1443 C CA . ILE A 1 192 ? 20.300 27.825 10.672 1.00 74.06 192 ILE A CA 1
ATOM 1444 C C . ILE A 1 192 ? 19.933 28.880 9.632 1.00 74.06 192 ILE A C 1
ATOM 1446 O O . ILE A 1 192 ? 20.260 30.056 9.787 1.00 74.06 192 ILE A O 1
ATOM 1450 N N . ALA A 1 193 ? 19.172 28.479 8.616 1.00 75.25 193 ALA A N 1
ATOM 1451 C CA . ALA A 1 193 ? 18.556 29.400 7.668 1.00 75.25 193 ALA A CA 1
ATOM 1452 C C . ALA A 1 193 ? 17.162 29.822 8.163 1.00 75.25 193 ALA A C 1
ATOM 1454 O O . ALA A 1 193 ? 16.215 29.031 8.157 1.00 75.25 193 ALA A O 1
ATOM 1455 N N . LEU A 1 194 ? 17.022 31.078 8.595 1.00 75.19 194 LEU A N 1
ATOM 1456 C CA . LEU A 1 194 ? 15.736 31.664 8.982 1.00 75.19 194 LEU A CA 1
ATOM 1457 C C . LEU A 1 194 ? 15.136 32.452 7.814 1.00 75.19 194 LEU A C 1
ATOM 1459 O O . LEU A 1 194 ? 15.844 33.103 7.052 1.00 75.19 194 LEU A O 1
ATOM 1463 N N . SER A 1 195 ? 13.809 32.427 7.680 1.00 73.44 195 SER A N 1
ATOM 1464 C CA . SER A 1 195 ? 13.131 33.312 6.725 1.00 73.44 195 SER A CA 1
ATOM 1465 C C . SER A 1 195 ? 13.197 34.770 7.194 1.00 73.44 195 SER A C 1
ATOM 1467 O O . SER A 1 195 ? 13.056 35.028 8.390 1.00 73.44 195 SER A O 1
ATOM 1469 N N . ASN A 1 196 ? 13.293 35.726 6.263 1.00 73.00 196 ASN A N 1
ATOM 1470 C CA . ASN A 1 196 ? 13.367 37.168 6.565 1.00 73.00 196 ASN A CA 1
ATOM 1471 C C . ASN A 1 196 ? 12.251 37.655 7.509 1.00 73.00 196 ASN A C 1
ATOM 1473 O O . ASN A 1 196 ? 12.468 38.524 8.347 1.00 73.00 196 ASN A O 1
ATOM 1477 N N . LYS A 1 197 ? 11.046 37.079 7.395 1.00 72.25 197 LYS A N 1
ATOM 1478 C CA . LYS A 1 197 ? 9.905 37.410 8.262 1.00 72.25 197 LYS A CA 1
ATOM 1479 C C . LYS A 1 197 ? 10.116 36.944 9.702 1.00 72.25 197 LYS A C 1
ATOM 1481 O O . LYS A 1 197 ? 9.775 37.661 10.633 1.00 72.25 197 LYS A O 1
ATOM 1486 N N . LEU A 1 198 ? 10.653 35.740 9.878 1.00 71.88 198 LEU A N 1
ATOM 1487 C CA . LEU A 1 198 ? 10.876 35.150 11.194 1.00 71.88 198 LEU A CA 1
ATOM 1488 C C . LEU A 1 198 ? 12.074 35.792 11.898 1.00 71.88 198 LEU A C 1
ATOM 1490 O O . LEU A 1 198 ? 12.015 36.015 13.101 1.00 71.88 198 LEU A O 1
ATOM 1494 N N . ASP A 1 199 ? 13.120 36.134 11.145 1.00 74.50 199 ASP A N 1
ATOM 1495 C CA . ASP A 1 199 ? 14.276 36.860 11.671 1.00 74.50 199 ASP A CA 1
ATOM 1496 C C . ASP A 1 199 ? 13.875 38.255 12.184 1.00 74.50 199 ASP A C 1
ATOM 1498 O O . ASP A 1 199 ? 14.203 38.625 13.310 1.00 74.50 199 ASP A O 1
ATOM 1502 N N . ALA A 1 200 ? 13.034 38.978 11.433 1.00 74.44 200 ALA A N 1
ATOM 1503 C CA . ALA A 1 200 ? 12.476 40.256 11.880 1.00 74.44 200 ALA A CA 1
ATOM 1504 C C . ALA A 1 200 ? 11.666 40.128 13.186 1.00 74.44 200 ALA A C 1
ATOM 1506 O O . ALA A 1 200 ? 11.839 40.934 14.096 1.00 74.44 200 ALA A O 1
ATOM 1507 N N . VAL A 1 201 ? 10.828 39.092 13.317 1.00 74.12 201 VAL A N 1
ATOM 1508 C CA . VAL A 1 201 ? 10.014 38.845 14.524 1.00 74.12 201 VAL A CA 1
ATOM 1509 C C . VAL A 1 201 ? 10.877 38.440 15.727 1.00 74.12 201 VAL A C 1
ATOM 1511 O O . VAL A 1 201 ? 10.641 38.894 16.847 1.00 74.12 201 VAL A O 1
ATOM 1514 N N . LEU A 1 202 ? 11.906 37.615 15.514 1.00 71.31 202 LEU A N 1
ATOM 1515 C CA . LEU A 1 202 ? 12.829 37.205 16.573 1.00 71.31 202 LEU A CA 1
ATOM 1516 C C . LEU A 1 202 ? 13.671 38.379 17.095 1.00 71.31 202 LEU A C 1
ATOM 1518 O O . LEU A 1 202 ? 13.985 38.386 18.290 1.00 71.31 202 LEU A O 1
ATOM 1522 N N . ASN A 1 203 ? 13.978 39.364 16.243 1.00 67.25 203 ASN A N 1
ATOM 1523 C CA . ASN A 1 203 ? 14.801 40.529 16.577 1.00 67.25 203 ASN A CA 1
ATOM 1524 C C . ASN A 1 203 ? 13.983 41.751 17.058 1.00 67.25 203 ASN A C 1
ATOM 1526 O O . ASN A 1 203 ? 14.483 42.514 17.878 1.00 67.25 203 ASN A O 1
ATOM 1530 N N . GLN A 1 204 ? 12.715 41.918 16.652 1.00 65.19 204 GLN A N 1
ATOM 1531 C CA . GLN A 1 204 ? 11.852 43.024 17.119 1.00 65.19 204 GLN A CA 1
ATOM 1532 C C . GLN A 1 204 ? 11.505 42.951 18.614 1.00 65.19 204 GLN A C 1
ATOM 1534 O O . GLN A 1 204 ? 11.357 43.979 19.268 1.00 65.19 204 GLN A O 1
ATOM 1539 N N . ALA A 1 205 ? 11.434 41.754 19.200 1.00 53.31 205 ALA A N 1
ATOM 1540 C CA . ALA A 1 205 ? 11.140 41.587 20.628 1.00 53.31 205 ALA A CA 1
ATOM 1541 C C . ALA A 1 205 ? 12.349 41.862 21.560 1.00 53.31 205 ALA A C 1
ATOM 1543 O O . ALA A 1 205 ? 12.371 41.370 22.690 1.00 53.31 205 ALA A O 1
ATOM 1544 N N . VAL A 1 206 ? 13.357 42.606 21.087 1.00 51.47 206 VAL A N 1
ATOM 1545 C CA . VAL A 1 206 ? 14.477 43.130 21.890 1.00 51.47 206 VAL A CA 1
ATOM 1546 C C . VAL A 1 206 ? 14.173 44.541 22.419 1.00 51.47 206 VAL A C 1
ATOM 1548 O O . VAL A 1 206 ? 14.546 44.848 23.545 1.00 51.47 206 VAL A O 1
ATOM 1551 N N . GLU A 1 207 ? 13.393 45.366 21.711 1.00 46.56 207 GLU A N 1
ATOM 1552 C CA . GLU A 1 207 ? 13.208 46.776 22.109 1.00 46.56 207 GLU A CA 1
ATOM 1553 C C . GLU A 1 207 ? 12.176 47.013 23.228 1.00 46.56 207 GLU A C 1
ATOM 1555 O O . GLU A 1 207 ? 12.153 48.082 23.829 1.00 46.56 207 GLU A O 1
ATOM 1560 N N . MET A 1 208 ? 11.355 46.023 23.597 1.00 47.59 208 MET A N 1
ATOM 1561 C CA . MET A 1 208 ? 10.347 46.198 24.661 1.00 47.59 208 MET A CA 1
ATOM 1562 C C . MET A 1 208 ? 10.831 45.839 26.078 1.00 47.59 208 MET A C 1
ATOM 1564 O O . MET A 1 208 ? 10.027 45.851 27.009 1.00 47.59 208 MET A O 1
ATOM 1568 N N . LYS A 1 209 ? 12.117 45.511 26.277 1.00 44.50 209 LYS A N 1
ATOM 1569 C CA . LYS A 1 209 ? 12.668 45.184 27.611 1.00 44.50 209 LYS A CA 1
ATOM 1570 C C . LYS A 1 209 ? 13.867 46.016 28.072 1.00 44.50 209 LYS A C 1
ATOM 1572 O O . LYS A 1 209 ? 14.312 45.800 29.192 1.00 44.50 209 LYS A O 1
ATOM 1577 N N . GLU A 1 210 ? 14.334 46.984 27.286 1.00 42.19 210 GLU A N 1
ATOM 1578 C CA . GLU A 1 210 ? 15.365 47.947 27.728 1.00 42.19 210 GLU A CA 1
ATOM 1579 C C . GLU A 1 210 ? 14.799 49.335 28.092 1.00 42.19 210 GLU A C 1
ATOM 1581 O O . GLU A 1 210 ? 15.554 50.247 28.409 1.00 42.19 210 GLU A O 1
ATOM 1586 N N . ALA A 1 211 ? 13.470 49.497 28.107 1.00 42.94 211 ALA A N 1
ATOM 1587 C CA . ALA A 1 211 ? 12.793 50.748 28.471 1.00 42.94 211 ALA A CA 1
ATOM 1588 C C . ALA A 1 211 ? 11.953 50.654 29.766 1.00 42.94 211 ALA A C 1
ATOM 1590 O O . ALA A 1 211 ? 10.947 51.354 29.891 1.00 42.94 211 ALA A O 1
ATOM 1591 N N . ALA A 1 212 ? 12.338 49.792 30.715 1.00 35.56 212 ALA A N 1
ATOM 1592 C CA . ALA A 1 212 ? 11.733 49.710 32.050 1.00 35.56 212 ALA A CA 1
ATOM 1593 C C . ALA A 1 212 ? 12.803 49.614 33.141 1.00 35.56 212 ALA A C 1
ATOM 1595 O O . ALA A 1 212 ? 13.714 48.769 32.986 1.00 35.56 212 ALA A O 1
#

Mean predicted aligned error: 17.5 Å

Sequence (212 aa):
MKAVIINTSTDSELVSADVVELSNEFNTFAQKTAESILAMGLTVAKAKRLSASDFETFCKLIRYESDSSAIRKLEQIGKRYDALHRHVDKLPSAWTTIYRLCTLDDSAIDASAASGALNPTIKGSDLIALCGAAKSSRGAKNAKSTTARAPADSAVPNGTDMVVRFTTTIDETQIVTLRRVCKLLREVDAEIALSNKLDAVLNQAVEMKEAA

Solvent-accessible surface area (backbone atoms only — not comparable to full-atom values): 12970 Å² total; per-residue (Å²): 133,84,68,74,49,82,58,90,87,59,78,95,55,89,43,51,44,67,60,53,52,53,50,53,52,50,50,52,52,34,32,53,42,27,54,49,53,40,50,52,5,35,49,46,38,55,42,65,73,48,55,74,69,54,30,42,50,53,24,53,76,74,73,40,59,73,83,32,72,65,50,54,45,29,29,48,33,19,76,37,31,77,67,50,59,75,46,38,86,32,35,33,48,50,68,71,46,52,43,55,55,56,78,51,55,65,69,58,50,52,50,29,53,72,71,56,73,41,30,50,81,60,49,69,72,61,48,48,58,61,56,54,61,58,60,75,73,65,72,94,87,77,91,75,80,85,75,90,73,79,84,82,89,70,83,76,80,72,90,81,57,101,65,89,85,84,86,80,90,79,54,79,72,50,52,56,52,48,53,52,50,56,51,53,41,50,74,70,74,46,89,80,89,70,55,74,70,56,49,51,58,68,57,58,74,57,69,84,68,80,81,119

Secondary structure (DSSP, 8-state):
---EE--TTSS---EEHHHHHHHHHHHHHHHHHHHHHHHHHHHHHHHTTS-HHHHHHHHHHTT--TT-HHHHHHHHHHHTHHHHHTTGGGS-S-HHHHHHHTTS-HHHHHHHHHTT-S-TT--TTHHHHHHHHHTTSS--------PPPPP----PPPTTSS------PPPHHHHHHHHHHHHHHHHTT------HHHHHHHHHTTTTSS--

Radius of gyration: 25.51 Å; Cα contacts (8 Å, |Δi|>4): 157; chains: 1; bounding box: 56×72×57 Å